Protein AF-E2N974-F1 (afdb_monomer)

Secondary structure (DSSP, 8-state):
--SSHHHHHHHHHHHTTSHHHHHHHHTTS-S------------------EEEEEEEEEETTS-B-TT-EEEETTSS-EEE--TTSEEEEEEETTPEEEEE-TTB--EEEEPPTT--EEEEEPB-TTTTS-----TT----TT---S-EEEEEHHHHTTS--SSHHHHHHHHSTTEEEE-----TTS-PPEEEESS---SS--PPPPEETTEE---TTS-GGG-SEEEEE-SHHHH--

Organism: NCBI:txid537012

Foldseek 3Di:
DPPPPVVVVVVVVVVVVVVVVVVVVVVVVPDPCPDPPPPPPPPPPPPQVWAKAKAFEEEPVRQGDFQKWKDWVPDPFIDGAHPRRMDIGTGGQFTWIWIDDPQWDIDIGTDDHPDHDYHYTYGDPVVPPDDPPDVPDDPDPPPQPFDKDKDFLVQQVVDDDLWSQVSCCVPPPQKDWDQPDPDRVSRRTQIARNDAPDDPDRGDQDDDPNHGDDRRPPDSNVTGMDMDGRDPSSVVD

Sequence (237 aa):
MEKQENFCKRQAQKLCRLFPVAILLFLFLSVPLKGYSNEAFSSEGMQQNTVKVTGTVKDTNGEPIIGANVMVVGSATGVITDIDGNFTLNVPVGSKLQFSFIGYKEQVVPVKKGISLNIVLEEDAQMLGEVEVVAYGVQKKVSVTGAISSMRGDDLLKTPAGSISNILSGQVTGISSVQYSGEPGADAADIYVRGIATTNNATPLIQVDGVERDFSQIDPNEIESVTILKDASATAV

InterPro domains:
  IPR008969 Carboxypeptidase-like, regulatory domain superfamily [SSF49464] (51-131)
  IPR012910 TonB-dependent receptor, plug domain [PF07715] (141-235)
  IPR037066 TonB-dependent receptor, plug domain superfamily [G3DSA:2.170.130.10] (124-237)
  IPR039426 TonB-dependent receptor-like [PS52016] (140-237)

Solvent-accessible surface area (backbone atoms only — not comparable to full-atom values): 14892 Å² total; per-residue (Å²): 135,84,77,68,72,65,58,62,62,57,57,60,58,61,64,67,67,55,59,68,59,58,58,60,58,60,64,69,74,71,66,80,84,72,74,85,68,84,73,75,80,72,73,77,66,77,77,63,63,60,42,80,44,43,33,37,36,24,35,83,90,67,49,52,39,57,64,29,39,40,30,35,69,98,51,94,56,62,47,61,23,38,86,77,4,36,42,75,50,77,38,51,74,77,42,37,37,36,38,41,44,93,66,35,45,73,44,79,46,75,57,62,90,95,56,74,44,77,44,70,43,48,76,31,80,70,79,72,66,76,82,76,85,60,98,75,66,88,76,62,93,79,75,63,96,34,58,67,51,72,48,50,23,77,64,53,72,73,52,96,59,97,18,56,46,56,47,47,39,76,73,39,86,61,41,43,60,53,67,91,46,88,48,91,93,55,46,58,27,52,55,17,67,75,43,78,89,49,96,82,76,46,69,67,91,50,65,56,98,85,40,81,49,89,61,58,86,56,60,62,88,79,37,69,65,50,79,46,66,74,32,72,76,51,66,74,116

Nearest PDB structures (foldseek):
  4u3s-assembly1_B  TM=7.536E-01  e=2.728E-04  Acetivibrio cellulolyticus
  7bam-assembly1_B  TM=6.137E-01  e=1.906E-04  Homo sapiens
  3rfz-assembly3_B  TM=6.256E-01  e=1.638E-03  Escherichia coli
  3rfz-assembly3_E-2  TM=6.419E-01  e=3.161E-03  Escherichia coli
  4iyk-assembly1_A  TM=6.310E-01  e=2.410E-02  Bacteroides uniformis ATCC 8492

pLDDT: mean 74.53, std 16.51, range [38.44, 94.06]

Structure (mmCIF, N/CA/C/O backbone):
data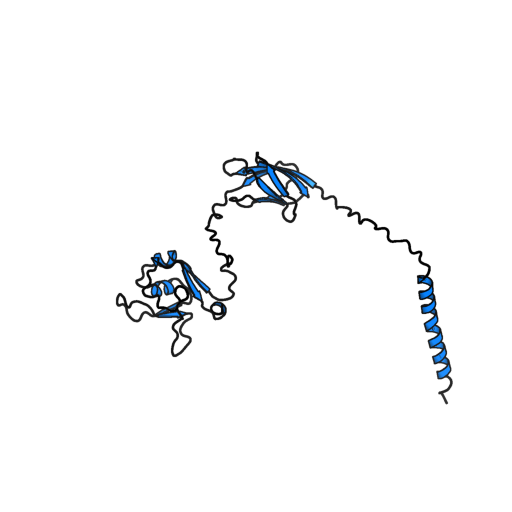_AF-E2N974-F1
#
_entry.id   AF-E2N974-F1
#
loop_
_atom_site.group_PDB
_atom_site.id
_atom_site.type_symbol
_atom_site.label_atom_id
_atom_site.label_alt_id
_atom_site.label_comp_id
_atom_site.label_asym_id
_atom_site.label_entity_id
_atom_site.label_seq_id
_atom_site.pdbx_PDB_ins_code
_atom_site.Cartn_x
_atom_site.Cartn_y
_atom_site.Cartn_z
_atom_site.occupancy
_atom_site.B_iso_or_equiv
_atom_site.auth_seq_id
_atom_site.auth_comp_id
_atom_site.auth_asym_id
_atom_site.auth_atom_id
_atom_site.pdbx_PDB_model_num
ATOM 1 N N . MET A 1 1 ? 34.202 -5.949 89.257 1.00 48.53 1 MET A N 1
ATOM 2 C CA . MET A 1 1 ? 34.009 -7.304 88.687 1.00 48.53 1 MET A CA 1
ATOM 3 C C . MET A 1 1 ? 32.586 -7.389 88.159 1.00 48.53 1 MET A C 1
ATOM 5 O O . MET A 1 1 ? 31.674 -7.863 88.812 1.00 48.53 1 MET A O 1
ATOM 9 N N . GLU A 1 2 ? 32.425 -6.824 86.971 1.00 56.09 2 GLU A N 1
ATOM 10 C CA . GLU A 1 2 ? 31.191 -6.337 86.332 1.00 56.09 2 GLU A CA 1
ATOM 11 C C . GLU A 1 2 ? 30.499 -7.390 85.451 1.00 56.09 2 GLU A C 1
ATOM 13 O O . GLU A 1 2 ? 29.690 -7.083 84.578 1.00 56.09 2 GLU A O 1
ATOM 18 N N . LYS A 1 3 ? 30.892 -8.659 85.607 1.00 54.34 3 LYS A N 1
ATOM 19 C CA . LYS A 1 3 ? 30.626 -9.712 84.617 1.00 54.34 3 LYS A CA 1
ATOM 20 C C . 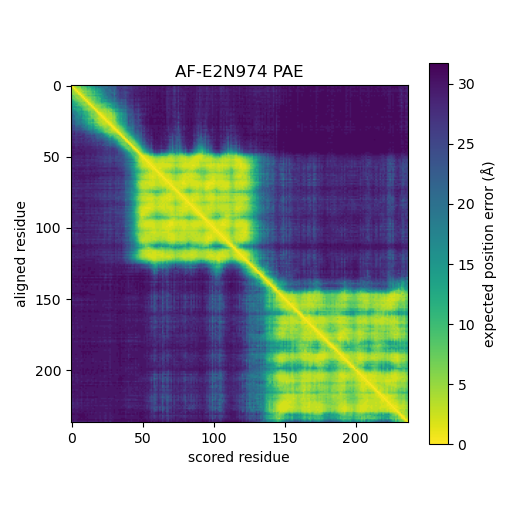LYS A 1 3 ? 29.485 -10.664 84.999 1.00 54.34 3 LYS A C 1
ATOM 22 O O . LYS A 1 3 ? 29.161 -11.538 84.203 1.00 54.34 3 LYS A O 1
ATOM 27 N N . GLN A 1 4 ? 28.865 -10.496 86.171 1.00 54.62 4 GLN A N 1
ATOM 28 C CA . GLN A 1 4 ? 27.799 -11.388 86.665 1.00 54.62 4 GLN A CA 1
ATOM 29 C C . GLN A 1 4 ? 26.377 -10.784 86.589 1.00 54.62 4 GLN A C 1
ATOM 31 O O . GLN A 1 4 ? 25.423 -11.537 86.424 1.00 54.62 4 GLN A O 1
ATOM 36 N N . GLU A 1 5 ? 26.195 -9.456 86.566 1.00 55.75 5 GLU A N 1
ATOM 37 C CA . GLU A 1 5 ? 24.849 -8.849 86.423 1.00 55.75 5 GLU A CA 1
ATOM 38 C C . GLU A 1 5 ? 24.280 -8.907 84.992 1.00 55.75 5 GLU A C 1
ATOM 40 O O . GLU A 1 5 ? 23.064 -8.940 84.787 1.00 55.75 5 GLU A O 1
ATOM 45 N N . ASN A 1 6 ? 25.142 -8.980 83.974 1.00 55.56 6 ASN A N 1
ATOM 46 C CA . ASN A 1 6 ? 24.721 -8.929 82.569 1.00 55.56 6 ASN A CA 1
A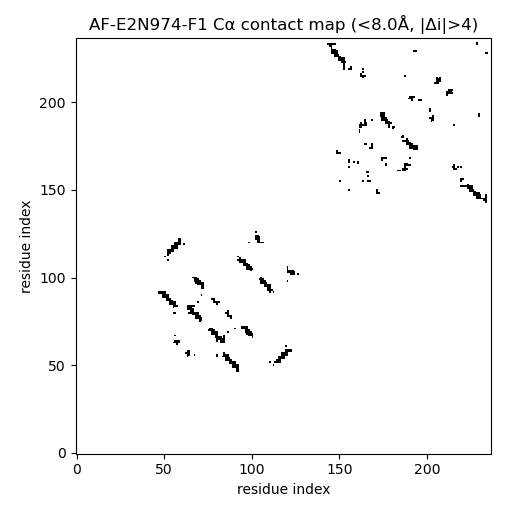TOM 47 C C . ASN A 1 6 ? 24.202 -10.266 82.007 1.00 55.56 6 ASN A C 1
ATOM 49 O O . ASN A 1 6 ? 23.638 -10.290 80.910 1.00 55.56 6 ASN A O 1
ATOM 53 N N . PHE A 1 7 ? 24.351 -11.377 82.739 1.00 54.31 7 PHE A N 1
ATOM 54 C CA . PHE A 1 7 ? 23.848 -12.682 82.292 1.00 54.31 7 PHE A CA 1
ATOM 55 C C . PHE A 1 7 ? 22.351 -12.865 82.602 1.00 54.31 7 PHE A C 1
ATOM 57 O O . PHE A 1 7 ? 21.616 -13.417 81.782 1.00 54.31 7 PHE A O 1
ATOM 64 N N . CYS A 1 8 ? 21.868 -12.303 83.718 1.00 51.41 8 CYS A N 1
ATOM 65 C CA . CYS A 1 8 ? 20.463 -12.403 84.131 1.00 51.41 8 CYS A CA 1
ATOM 66 C C . CYS A 1 8 ? 19.520 -11.572 83.230 1.00 51.41 8 CYS A C 1
ATOM 68 O O . CYS A 1 8 ? 18.437 -12.026 82.858 1.00 51.41 8 CYS A O 1
ATOM 70 N N . LYS A 1 9 ? 19.967 -10.401 82.743 1.00 54.72 9 LYS A N 1
ATOM 71 C CA . LYS A 1 9 ? 19.170 -9.552 81.830 1.00 54.72 9 LYS A CA 1
ATOM 72 C C . LYS A 1 9 ? 18.991 -10.134 80.419 1.00 54.72 9 LYS A C 1
ATOM 74 O O . LYS A 1 9 ? 17.995 -9.832 79.765 1.00 54.72 9 LYS A O 1
ATOM 79 N N . ARG A 1 10 ? 19.903 -10.994 79.942 1.00 55.84 10 ARG A N 1
ATOM 80 C CA . ARG A 1 10 ? 19.814 -11.585 78.589 1.00 55.84 10 ARG A CA 1
ATOM 81 C C . ARG A 1 10 ? 18.870 -12.787 78.492 1.00 55.84 10 ARG A C 1
ATOM 83 O O . ARG A 1 10 ? 18.313 -13.005 77.417 1.00 55.84 10 ARG A O 1
ATOM 90 N N . GLN A 1 11 ? 18.653 -13.542 79.573 1.00 54.81 11 GLN A N 1
ATOM 91 C CA . GLN A 1 11 ? 17.688 -14.653 79.555 1.00 54.81 11 GLN A CA 1
ATOM 92 C C . GLN A 1 11 ? 16.231 -14.183 79.690 1.00 54.81 11 GLN A C 1
ATOM 94 O O . GLN A 1 11 ? 15.359 -14.735 79.020 1.00 54.81 11 GLN A O 1
ATOM 99 N N . ALA A 1 12 ? 15.967 -13.102 80.433 1.00 53.84 12 ALA A N 1
ATOM 100 C CA . ALA A 1 12 ? 14.618 -12.542 80.571 1.00 53.84 12 ALA A CA 1
ATOM 101 C C . ALA A 1 12 ? 14.058 -11.944 79.259 1.00 53.84 12 ALA A C 1
ATOM 103 O O . ALA A 1 12 ? 12.854 -11.983 79.011 1.00 53.84 12 ALA A O 1
ATOM 104 N N . GLN A 1 13 ? 14.920 -11.443 78.365 1.00 55.69 13 GLN A N 1
ATOM 105 C CA . GLN A 1 13 ? 14.491 -10.834 77.097 1.00 55.69 13 GLN A CA 1
ATOM 106 C C . GLN A 1 13 ? 14.084 -11.843 76.011 1.00 55.69 13 GLN A C 1
ATOM 108 O O . GLN A 1 13 ? 13.276 -11.505 75.145 1.00 55.69 13 GLN A O 1
ATOM 113 N N . LYS A 1 14 ? 14.613 -13.076 76.037 1.00 54.28 14 LYS A N 1
ATOM 114 C CA . LYS A 1 14 ? 14.260 -14.111 75.046 1.00 54.28 14 LYS A CA 1
ATOM 115 C C . LYS A 1 14 ? 12.947 -14.823 75.377 1.00 54.28 14 LYS A C 1
ATOM 117 O O . LYS A 1 14 ? 12.223 -15.183 74.454 1.00 54.28 14 LYS A O 1
ATOM 122 N N . LEU A 1 15 ? 12.600 -14.948 76.661 1.00 51.38 15 LEU A N 1
ATOM 123 C CA . LEU A 1 15 ? 11.337 -15.558 77.097 1.00 51.38 15 LEU A CA 1
ATOM 124 C C . LEU A 1 15 ? 10.111 -14.664 76.806 1.00 51.38 15 LEU A C 1
ATOM 126 O O . LEU A 1 15 ? 9.037 -15.174 76.507 1.00 51.38 15 LEU A O 1
ATOM 130 N N . CYS A 1 16 ? 10.280 -13.335 76.797 1.00 49.94 16 CYS A N 1
ATOM 131 C CA . CYS A 1 16 ? 9.188 -12.379 76.550 1.00 49.94 16 CYS A CA 1
ATOM 132 C C . CYS A 1 16 ? 8.814 -12.180 75.067 1.00 49.94 16 CYS A C 1
ATOM 134 O O . CYS A 1 16 ? 7.747 -11.647 74.777 1.00 49.94 16 CYS A O 1
ATOM 136 N N . ARG A 1 17 ? 9.655 -12.595 74.105 1.00 53.59 17 ARG A N 1
ATOM 137 C CA . ARG A 1 17 ? 9.369 -12.432 72.661 1.00 53.59 17 ARG A CA 1
ATOM 138 C C . ARG A 1 17 ? 8.689 -13.634 72.000 1.00 53.59 17 ARG A C 1
ATOM 140 O O . ARG A 1 17 ? 8.257 -13.509 70.859 1.00 53.59 17 ARG A O 1
ATOM 147 N N . LEU A 1 18 ? 8.558 -14.764 72.698 1.00 51.12 18 LEU A N 1
ATOM 148 C CA . LEU A 1 18 ? 7.897 -15.968 72.171 1.00 51.12 18 LEU A CA 1
ATOM 149 C C . LEU A 1 18 ? 6.410 -16.085 72.543 1.00 51.12 18 LEU A C 1
ATOM 151 O O . LEU A 1 18 ? 5.681 -16.837 71.903 1.00 51.12 18 LEU A O 1
ATOM 155 N N . PHE A 1 19 ? 5.935 -15.310 73.519 1.00 52.62 19 PHE A N 1
ATOM 156 C CA . PHE A 1 19 ? 4.541 -15.354 73.967 1.00 52.62 19 PHE A CA 1
ATOM 157 C C . PHE A 1 19 ? 3.491 -14.760 72.995 1.00 52.62 19 PHE A C 1
ATOM 159 O O . PHE A 1 19 ? 2.395 -15.316 72.933 1.00 52.62 19 PHE A O 1
ATOM 166 N N . PRO A 1 20 ? 3.762 -13.712 72.179 1.00 53.50 20 PRO A N 1
ATOM 167 C CA . PRO A 1 20 ? 2.739 -13.180 71.273 1.00 53.50 20 PRO A CA 1
ATOM 168 C C . PRO A 1 20 ? 2.574 -14.013 69.990 1.00 53.50 20 PRO A C 1
ATOM 170 O O . PRO A 1 20 ? 1.548 -13.909 69.326 1.00 53.50 20 PRO A O 1
ATOM 173 N N . VAL A 1 21 ? 3.546 -14.871 69.647 1.00 57.19 21 VAL A N 1
ATOM 174 C CA . VAL A 1 21 ? 3.502 -15.708 68.431 1.00 57.19 21 VAL A CA 1
ATOM 175 C C . VAL A 1 21 ? 2.613 -16.943 68.630 1.00 57.19 21 VAL A C 1
ATOM 177 O O . VAL A 1 21 ? 1.914 -17.354 67.709 1.00 57.19 21 VAL A O 1
ATOM 180 N N . ALA A 1 22 ? 2.559 -17.492 69.848 1.00 55.78 22 ALA A N 1
ATOM 181 C CA . ALA A 1 22 ? 1.698 -18.632 70.173 1.00 55.78 22 ALA A CA 1
ATOM 182 C C . ALA A 1 22 ? 0.205 -18.253 70.264 1.00 55.78 22 ALA A C 1
ATOM 184 O O . ALA A 1 22 ? -0.656 -19.053 69.906 1.00 55.78 22 ALA A O 1
ATOM 185 N N . ILE A 1 23 ? -0.111 -17.017 70.670 1.00 55.41 23 ILE A N 1
ATOM 186 C CA . ILE A 1 23 ? -1.493 -16.507 70.728 1.00 55.41 23 ILE A CA 1
ATOM 187 C C . ILE A 1 23 ? -2.025 -16.159 69.326 1.00 55.41 23 ILE A C 1
ATOM 189 O O . ILE A 1 23 ? -3.214 -16.331 69.066 1.00 55.41 23 ILE A O 1
ATOM 193 N N . LEU A 1 24 ? -1.154 -15.763 68.387 1.00 53.69 24 LEU A N 1
ATOM 194 C CA . LEU A 1 24 ? -1.549 -15.498 66.998 1.00 53.69 24 LEU A CA 1
ATOM 195 C C . LEU A 1 24 ? -1.815 -16.783 66.187 1.00 53.69 24 LEU A C 1
ATOM 197 O O . LEU A 1 24 ? -2.608 -16.761 65.250 1.00 53.69 24 LEU A O 1
ATOM 201 N N . LEU A 1 25 ? -1.193 -17.908 66.564 1.00 50.12 25 LEU A N 1
ATOM 202 C CA . LEU A 1 25 ? -1.392 -19.207 65.907 1.00 50.12 25 LEU A CA 1
ATOM 203 C C . LEU A 1 25 ? -2.675 -19.917 66.381 1.00 50.12 25 LEU A C 1
ATOM 205 O O . LEU A 1 25 ? -3.297 -20.650 65.616 1.00 50.12 25 LEU A O 1
ATOM 209 N N . PHE A 1 26 ? -3.103 -19.677 67.626 1.00 49.09 26 PHE A N 1
ATOM 210 C CA . PHE A 1 26 ? -4.309 -20.298 68.190 1.00 49.09 26 PHE A CA 1
ATOM 211 C C . PHE A 1 26 ? -5.610 -19.608 67.742 1.00 49.09 26 PHE A C 1
ATOM 213 O O . PHE A 1 26 ? -6.665 -20.234 67.720 1.00 49.09 26 PHE A O 1
ATOM 220 N N . LEU A 1 27 ? -5.537 -18.343 67.314 1.00 46.62 27 LEU A N 1
ATOM 221 C CA . LEU A 1 27 ? -6.686 -17.583 66.799 1.00 46.62 27 LEU A CA 1
ATOM 222 C C . LEU A 1 27 ? -7.019 -17.911 65.329 1.00 46.62 27 LEU A C 1
ATOM 224 O O . LEU A 1 27 ? -8.119 -17.622 64.865 1.00 46.62 27 LEU A O 1
ATOM 228 N N . PHE A 1 28 ? -6.104 -18.574 64.613 1.00 51.03 28 PHE A N 1
ATOM 229 C CA . PHE A 1 28 ? -6.318 -19.046 63.239 1.00 51.03 28 PHE A CA 1
ATOM 230 C C . PHE A 1 28 ? -7.032 -20.406 63.151 1.00 51.03 28 PHE A C 1
ATOM 232 O O . PHE A 1 28 ? -7.482 -20.776 62.070 1.00 51.03 28 PHE A O 1
ATOM 239 N N . LEU A 1 29 ? -7.174 -21.146 64.260 1.00 44.91 29 LEU A N 1
ATOM 240 C CA . LEU A 1 29 ? -7.781 -22.487 64.256 1.00 44.91 29 LEU A CA 1
ATOM 241 C C . LEU A 1 29 ? -9.301 -22.503 64.495 1.00 44.91 29 LEU A C 1
ATOM 243 O O . LEU A 1 29 ? -9.923 -23.557 64.394 1.00 44.91 29 LEU A O 1
ATOM 247 N N . SER A 1 30 ? -9.906 -21.357 64.814 1.00 44.72 30 SER A N 1
ATOM 248 C CA . SER A 1 30 ? -11.329 -21.250 65.178 1.00 44.72 30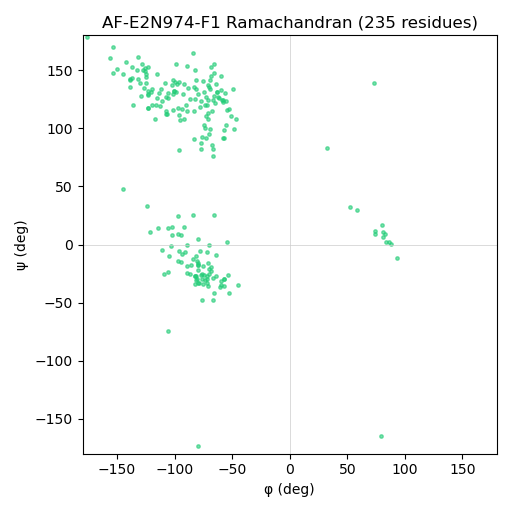 SER A CA 1
ATOM 249 C C . SER A 1 30 ? -12.178 -20.448 64.187 1.00 44.72 30 SER A C 1
ATOM 251 O O . SER A 1 30 ? -13.316 -20.102 64.500 1.00 44.72 30 SER A O 1
ATOM 253 N N . VAL A 1 31 ? -11.675 -20.163 62.981 1.00 63.09 31 VAL A N 1
ATOM 254 C CA . VAL A 1 31 ? -12.518 -19.607 61.912 1.00 63.09 31 VAL A CA 1
ATOM 255 C C . VAL A 1 31 ? -13.336 -20.754 61.302 1.00 63.09 31 VAL A C 1
ATOM 257 O O . VAL A 1 31 ? -12.743 -21.695 60.773 1.00 63.09 31 VAL A O 1
ATOM 260 N N . PRO A 1 32 ? -14.682 -20.730 61.365 1.00 49.84 32 PRO A N 1
ATOM 261 C CA . PRO A 1 32 ? -15.491 -21.736 60.692 1.00 49.84 32 PRO A CA 1
ATOM 262 C C . PRO A 1 32 ? -15.244 -21.665 59.183 1.00 49.84 32 PRO A C 1
ATOM 264 O O . PRO A 1 32 ? -15.411 -20.612 58.566 1.00 49.84 32 PRO A O 1
ATOM 267 N N . LEU A 1 33 ? -14.876 -22.806 58.598 1.00 58.69 33 LEU A N 1
ATOM 268 C CA . LEU A 1 33 ? -14.750 -23.021 57.160 1.00 58.69 33 LEU A CA 1
ATOM 269 C C . LEU A 1 33 ? -16.148 -22.936 56.518 1.00 58.69 33 LEU A C 1
ATOM 271 O O . LEU A 1 33 ? -16.787 -23.944 56.221 1.00 58.69 33 LEU A O 1
ATOM 275 N N . LYS A 1 34 ? -16.681 -21.722 56.363 1.00 47.03 34 LYS A N 1
ATOM 276 C CA . LYS A 1 34 ? -17.834 -21.482 55.497 1.00 47.03 34 LYS A CA 1
ATOM 277 C C . LYS A 1 34 ? -17.335 -21.639 54.072 1.00 47.03 34 LYS A C 1
ATOM 279 O O . LYS A 1 34 ? -16.523 -20.848 53.604 1.00 47.03 34 LYS A O 1
ATOM 284 N N . GLY A 1 35 ? -17.752 -22.740 53.452 1.00 43.88 35 GLY A N 1
ATOM 285 C CA . GLY A 1 35 ? -17.413 -23.072 52.080 1.00 43.88 35 GLY A CA 1
ATOM 286 C C . GLY A 1 35 ? -17.672 -21.882 51.165 1.00 43.88 35 GLY A C 1
ATOM 287 O O . GLY A 1 35 ? -18.719 -21.244 51.250 1.00 43.88 35 GLY A O 1
ATOM 288 N N . TYR A 1 36 ? -16.702 -21.606 50.298 1.00 44.72 36 TYR A N 1
ATOM 289 C CA . TYR A 1 36 ? -16.864 -20.721 49.157 1.00 44.72 36 TYR A CA 1
ATOM 290 C C . TYR A 1 36 ? -17.844 -21.389 48.187 1.00 44.72 36 TYR A C 1
ATOM 292 O O . TYR A 1 36 ? -17.457 -22.081 47.249 1.00 44.72 36 TYR A O 1
ATOM 300 N N . SER A 1 37 ? -19.142 -21.247 48.450 1.00 45.53 37 SER A N 1
ATOM 301 C CA . SER A 1 37 ? -20.135 -21.311 47.388 1.00 45.53 37 SER A CA 1
ATOM 302 C C . SER A 1 37 ? -19.783 -20.208 46.401 1.00 45.53 37 SER A C 1
ATOM 304 O O . SER A 1 37 ? -19.644 -19.061 46.816 1.00 45.53 37 SER A O 1
ATOM 306 N N . ASN A 1 38 ? -19.603 -20.578 45.132 1.00 55.66 38 ASN A N 1
ATOM 307 C CA . ASN A 1 38 ? -19.377 -19.663 44.020 1.00 55.66 38 ASN A CA 1
ATOM 308 C C . ASN A 1 38 ? -20.413 -18.538 44.057 1.00 55.66 38 ASN A C 1
ATOM 310 O O . ASN A 1 38 ? -21.552 -18.704 43.619 1.00 55.66 38 ASN A O 1
ATOM 314 N N . GLU A 1 39 ? -20.007 -17.395 44.593 1.00 49.47 39 GLU A N 1
ATOM 315 C CA . GLU A 1 39 ? -20.706 -16.142 44.416 1.00 49.47 39 GLU A CA 1
ATOM 316 C C . GLU A 1 39 ? -20.481 -15.795 42.952 1.00 49.47 39 GLU A C 1
ATOM 318 O O . GLU A 1 39 ? -19.389 -15.397 42.542 1.00 49.47 39 GLU A O 1
ATOM 323 N N . ALA A 1 40 ? -21.492 -16.084 42.133 1.00 48.03 40 ALA A N 1
ATOM 324 C CA . ALA A 1 40 ? -21.545 -15.615 40.769 1.00 48.03 40 ALA A CA 1
ATOM 325 C C . ALA A 1 40 ? -21.295 -14.109 40.818 1.00 48.03 40 ALA A C 1
ATOM 327 O O . ALA A 1 40 ? -22.114 -13.352 41.347 1.00 48.03 40 ALA A O 1
ATOM 328 N N . PHE A 1 41 ? -20.127 -13.708 40.313 1.00 42.31 41 PHE A N 1
ATOM 329 C CA . PHE A 1 41 ? -19.778 -12.329 40.043 1.00 42.31 41 PHE A CA 1
ATOM 330 C C . PHE A 1 41 ? -20.841 -11.807 39.084 1.00 42.31 41 PHE A C 1
ATOM 332 O O . PHE A 1 41 ? -20.784 -11.996 37.869 1.00 42.31 41 PHE A O 1
ATOM 339 N N . SER A 1 42 ? -21.880 -11.235 39.677 1.00 42.34 42 SER A N 1
ATOM 340 C CA . SER A 1 42 ? -22.901 -10.494 38.981 1.00 42.34 42 SER A CA 1
ATOM 341 C C . SER A 1 42 ? -22.173 -9.241 38.553 1.00 42.34 42 SER A C 1
ATOM 343 O O . SER A 1 42 ? -21.977 -8.331 39.355 1.00 42.34 42 SER A O 1
ATOM 345 N N . SER A 1 43 ? -21.668 -9.235 37.320 1.00 43.66 43 SER A N 1
ATOM 346 C CA . SER A 1 43 ? -21.302 -7.988 36.683 1.00 43.66 43 SER A CA 1
ATOM 347 C C . SER A 1 43 ? -22.563 -7.137 36.730 1.00 43.66 43 SER A C 1
ATOM 349 O O . SER A 1 43 ? -23.507 -7.386 35.975 1.00 43.66 43 SER A O 1
ATOM 351 N N . GLU A 1 44 ? -22.610 -6.173 37.643 1.00 38.44 44 GLU A N 1
ATOM 352 C CA . GLU A 1 44 ? -23.432 -4.997 37.446 1.00 38.44 44 GLU A CA 1
ATOM 353 C C . GLU A 1 44 ? -22.920 -4.398 36.143 1.00 38.44 44 GLU A C 1
ATOM 355 O O . GLU A 1 44 ? -21.908 -3.698 36.088 1.00 38.44 44 GLU A O 1
ATOM 360 N N . GLY A 1 45 ? -23.551 -4.814 35.044 1.00 43.88 45 GLY A N 1
ATOM 361 C CA . GLY A 1 45 ? -23.359 -4.188 33.764 1.00 43.88 45 GLY A CA 1
ATOM 362 C C . GLY A 1 45 ? -23.660 -2.730 34.017 1.00 43.88 45 GLY A C 1
ATOM 363 O O . GLY A 1 45 ? -24.785 -2.390 34.382 1.00 43.88 45 GLY A O 1
ATOM 364 N N . MET A 1 46 ? -22.652 -1.871 33.859 1.00 44.94 46 MET A N 1
ATOM 365 C CA . MET A 1 46 ? -22.918 -0.473 33.583 1.00 44.94 46 MET A CA 1
ATOM 366 C C . MET A 1 46 ? -23.962 -0.498 32.481 1.00 44.94 46 MET A C 1
ATOM 368 O O . MET A 1 46 ? -23.662 -0.929 31.365 1.00 44.94 46 MET A O 1
ATOM 372 N N . GLN A 1 47 ? -25.200 -0.144 32.819 1.00 46.94 47 GLN A N 1
ATOM 373 C CA . GLN A 1 47 ? -26.268 -0.055 31.851 1.00 46.94 47 GLN A CA 1
ATOM 374 C C . GLN A 1 47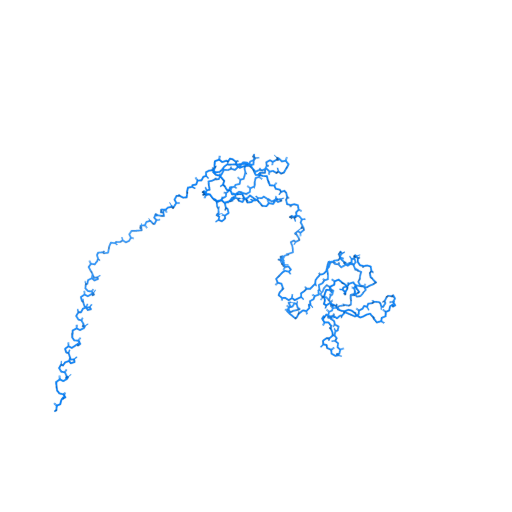 ? -25.889 1.124 30.970 1.00 46.94 47 GLN A C 1
ATOM 376 O O . GLN A 1 47 ? -26.236 2.274 31.239 1.00 46.94 47 GLN A O 1
ATOM 381 N N . GLN A 1 48 ? -25.062 0.841 29.959 1.00 58.12 48 GLN A N 1
ATOM 382 C CA . GLN A 1 48 ? -24.782 1.755 28.881 1.00 58.12 48 GLN A CA 1
ATOM 383 C C . GLN A 1 48 ? -26.156 2.142 28.380 1.00 58.12 48 GLN A C 1
ATOM 385 O O . GLN A 1 48 ? -26.944 1.287 27.973 1.00 58.12 48 GLN A O 1
ATOM 390 N N . ASN A 1 49 ? -26.467 3.426 28.519 1.00 69.69 49 ASN A N 1
ATOM 391 C CA . ASN A 1 49 ? -27.667 3.996 27.954 1.00 69.69 49 ASN A CA 1
ATOM 392 C C . ASN A 1 49 ? -27.587 3.701 26.452 1.00 69.69 49 ASN A C 1
ATOM 394 O O . ASN A 1 49 ? -26.795 4.315 25.735 1.00 69.69 49 ASN A O 1
ATOM 398 N N . THR A 1 50 ? -28.279 2.650 26.025 1.00 76.44 50 THR A N 1
ATOM 399 C CA . THR A 1 50 ? -28.243 2.136 24.664 1.00 76.44 50 THR A CA 1
ATOM 400 C C . THR A 1 50 ? -29.380 2.800 23.923 1.00 76.44 50 THR A C 1
ATOM 402 O O . THR A 1 50 ? -30.514 2.866 24.393 1.00 76.44 50 THR A O 1
ATOM 405 N N . VAL A 1 51 ? -29.060 3.356 22.767 1.00 83.25 51 VAL A N 1
ATOM 406 C CA . VAL A 1 51 ? -30.031 3.970 21.877 1.00 83.25 51 VAL A CA 1
ATOM 407 C C . VAL A 1 51 ? -30.225 3.022 20.712 1.00 83.25 51 VAL A C 1
ATOM 409 O O . VAL A 1 51 ? -29.258 2.565 20.101 1.00 83.25 51 VAL A O 1
ATOM 412 N N . LYS A 1 52 ? -31.489 2.738 20.405 1.00 86.06 52 LYS A N 1
ATOM 413 C CA . LYS A 1 52 ? -31.861 2.050 19.176 1.00 86.06 52 LYS A CA 1
ATOM 414 C C . LYS A 1 52 ? -31.648 3.009 18.011 1.00 86.06 52 LYS A C 1
ATOM 416 O O . LYS A 1 52 ? -32.337 4.024 17.909 1.00 86.06 52 LYS A O 1
ATOM 421 N N . VAL A 1 53 ? -30.693 2.693 17.149 1.00 87.81 53 VAL A N 1
ATOM 422 C CA . VAL A 1 53 ? -30.433 3.425 15.912 1.00 87.81 53 VAL A CA 1
ATOM 423 C C . VAL A 1 53 ? -31.060 2.650 14.770 1.00 87.81 53 VAL A C 1
ATOM 425 O O . VAL A 1 53 ? -30.901 1.435 14.669 1.00 87.81 53 VAL A O 1
ATOM 428 N N . THR A 1 54 ? -31.795 3.370 13.932 1.00 90.00 54 THR A N 1
ATOM 429 C CA . THR A 1 54 ? -32.391 2.838 12.706 1.00 90.00 54 THR A CA 1
ATOM 430 C C . THR A 1 54 ? -31.960 3.714 11.548 1.00 90.00 54 THR A C 1
ATOM 432 O O . THR A 1 54 ? -31.715 4.912 11.731 1.00 90.00 54 THR A O 1
ATOM 435 N N . GLY A 1 55 ? -31.835 3.126 10.372 1.00 91.12 55 GLY A N 1
ATOM 436 C CA . GLY A 1 55 ? -31.412 3.859 9.197 1.00 91.12 55 GLY A CA 1
ATOM 437 C C . GLY A 1 55 ? -31.428 3.009 7.945 1.00 91.12 55 GLY A C 1
ATOM 438 O O . GLY A 1 55 ? -31.735 1.820 8.004 1.00 91.12 55 GLY A O 1
ATOM 439 N N . THR A 1 56 ? -31.069 3.645 6.839 1.00 92.44 56 THR A N 1
ATOM 440 C CA . THR A 1 56 ? -30.975 3.034 5.515 1.00 92.44 56 THR A CA 1
ATOM 441 C C . THR A 1 56 ? -29.625 3.394 4.905 1.00 92.44 56 THR A C 1
ATOM 443 O O . THR A 1 56 ? -29.160 4.529 5.043 1.00 92.44 56 THR A O 1
ATOM 446 N N . VAL A 1 57 ? -28.996 2.421 4.253 1.00 93.31 57 VAL A N 1
ATOM 447 C CA . VAL A 1 57 ? -27.739 2.574 3.518 1.00 93.31 57 VAL A CA 1
ATOM 448 C C . VAL A 1 57 ? -28.037 2.506 2.024 1.00 93.31 57 VAL A C 1
ATOM 450 O O . VAL A 1 57 ? -28.692 1.572 1.559 1.00 93.31 57 VAL A O 1
ATOM 453 N N . LYS A 1 58 ? -27.578 3.510 1.279 1.00 93.62 58 LYS A N 1
ATOM 454 C CA . LYS A 1 58 ? -27.786 3.645 -0.163 1.00 93.62 58 LYS A CA 1
ATOM 455 C C . LYS A 1 58 ? -26.482 3.958 -0.880 1.00 93.62 58 LYS A C 1
ATOM 457 O O . LYS A 1 58 ? -25.530 4.427 -0.263 1.00 93.62 58 LYS A O 1
ATOM 462 N N . ASP A 1 59 ? -26.470 3.735 -2.181 1.00 90.94 59 ASP A N 1
ATOM 463 C CA . ASP A 1 59 ? -25.419 4.189 -3.084 1.00 90.94 59 ASP A CA 1
ATOM 464 C C . ASP A 1 59 ? -25.669 5.644 -3.531 1.00 90.94 59 ASP A C 1
ATOM 466 O O . ASP A 1 59 ? -26.773 6.183 -3.403 1.00 90.94 59 ASP A O 1
ATOM 470 N N . THR A 1 60 ? -24.646 6.273 -4.100 1.00 88.44 60 THR A N 1
ATOM 471 C CA . THR A 1 60 ? -24.672 7.494 -4.912 1.00 88.44 60 THR A CA 1
ATOM 472 C C . THR A 1 60 ? -25.786 7.504 -5.966 1.00 88.44 60 THR A C 1
ATOM 474 O O . THR A 1 60 ? -26.400 8.548 -6.190 1.00 88.44 60 THR A O 1
ATOM 477 N N . ASN A 1 61 ? -26.117 6.344 -6.543 1.00 85.25 61 ASN A N 1
ATOM 478 C CA . ASN A 1 61 ? -27.214 6.167 -7.502 1.00 85.25 61 ASN A CA 1
ATOM 479 C C . ASN A 1 61 ? -28.611 6.102 -6.844 1.00 85.25 61 ASN A C 1
ATOM 481 O O . ASN A 1 61 ? -29.631 6.075 -7.531 1.00 85.25 61 ASN A O 1
ATOM 485 N N . GLY A 1 62 ? -28.684 6.098 -5.509 1.00 85.50 62 GLY A N 1
ATOM 486 C CA . GLY A 1 62 ? -29.926 6.030 -4.733 1.00 85.50 62 GLY A CA 1
ATOM 487 C C . GLY A 1 62 ? -30.476 4.617 -4.515 1.00 85.50 62 GLY A C 1
ATOM 488 O O . GLY A 1 62 ? -31.525 4.475 -3.875 1.00 85.50 62 GLY A O 1
ATOM 489 N N . GLU A 1 63 ? -29.777 3.591 -5.001 1.00 88.06 63 GLU A N 1
ATOM 490 C CA . GLU A 1 63 ? -30.117 2.180 -4.801 1.00 88.06 63 GLU A CA 1
ATOM 491 C C . GLU A 1 63 ? -29.769 1.721 -3.372 1.00 88.06 63 GLU A C 1
ATOM 493 O O . GLU A 1 63 ? -28.750 2.149 -2.824 1.00 88.06 63 GLU A O 1
ATOM 498 N N . PRO A 1 64 ? -30.609 0.893 -2.722 1.00 91.38 64 PRO A N 1
ATOM 499 C CA . PRO A 1 64 ? -30.310 0.355 -1.400 1.00 91.38 64 PRO A CA 1
ATOM 500 C C . PRO A 1 64 ? -29.158 -0.653 -1.462 1.00 91.38 64 PRO A C 1
ATOM 502 O O . PRO A 1 64 ? -29.152 -1.553 -2.300 1.00 91.38 64 PRO A O 1
ATOM 505 N N . ILE A 1 65 ? -28.203 -0.536 -0.536 1.00 89.12 65 ILE A N 1
ATOM 506 C CA . ILE A 1 65 ? -27.063 -1.458 -0.467 1.00 89.12 65 ILE A CA 1
ATOM 507 C C . ILE A 1 65 ? -27.407 -2.616 0.467 1.00 89.12 65 ILE A C 1
ATOM 509 O O . ILE A 1 65 ? -27.455 -2.473 1.696 1.00 89.12 65 ILE A O 1
ATOM 513 N N . ILE A 1 66 ? -27.617 -3.782 -0.134 1.00 92.12 66 ILE A N 1
ATOM 514 C CA . ILE A 1 66 ? -27.884 -5.037 0.566 1.00 92.12 66 ILE A CA 1
ATOM 515 C C . ILE A 1 66 ? -26.573 -5.660 1.056 1.00 92.12 66 ILE A C 1
ATOM 517 O O . ILE A 1 66 ? -25.601 -5.749 0.310 1.00 92.12 66 ILE A O 1
ATOM 521 N N . GLY A 1 67 ? -26.527 -6.116 2.308 1.00 91.38 67 GLY A N 1
ATOM 522 C CA . GLY A 1 67 ? -25.339 -6.796 2.833 1.00 91.38 67 GLY A CA 1
ATOM 523 C C . GLY A 1 67 ? -24.198 -5.882 3.303 1.00 91.38 67 GLY A C 1
ATOM 524 O O . GLY A 1 67 ? -23.110 -6.383 3.591 1.00 91.38 67 GLY A O 1
ATOM 525 N N . ALA A 1 68 ? -24.420 -4.571 3.421 1.00 92.19 68 ALA A N 1
ATOM 526 C CA . ALA A 1 68 ? -23.465 -3.654 4.039 1.00 92.19 68 ALA A CA 1
ATOM 527 C C . ALA A 1 68 ? -23.279 -3.981 5.527 1.00 92.19 68 ALA A C 1
ATOM 529 O O . ALA A 1 68 ? -24.240 -4.258 6.252 1.00 92.19 68 ALA A O 1
ATOM 530 N N . ASN A 1 69 ? -22.034 -3.929 5.993 1.00 93.06 69 ASN A N 1
ATOM 531 C CA . ASN A 1 69 ? -21.681 -4.137 7.388 1.00 93.06 69 ASN A CA 1
ATOM 532 C C . ASN A 1 69 ? -21.791 -2.813 8.153 1.00 93.06 69 ASN A C 1
ATOM 534 O O . ASN A 1 69 ? -21.187 -1.810 7.770 1.00 93.06 69 ASN A O 1
ATOM 538 N N . VAL A 1 70 ? -22.568 -2.816 9.235 1.00 93.19 70 VAL A N 1
ATOM 539 C CA . VAL A 1 70 ? -22.762 -1.674 10.130 1.00 93.19 70 VAL A CA 1
ATOM 540 C C . VAL A 1 70 ? -22.241 -2.041 11.511 1.00 93.19 70 VAL A C 1
ATOM 542 O O . VAL A 1 70 ? -22.876 -2.807 12.235 1.00 93.19 70 VAL A O 1
ATOM 545 N N . MET A 1 71 ? -21.109 -1.470 11.913 1.00 91.94 71 MET A N 1
ATOM 546 C CA . MET A 1 71 ? -20.427 -1.824 13.160 1.00 91.94 71 MET A CA 1
ATOM 547 C C . MET A 1 71 ? -20.185 -0.606 14.049 1.00 91.94 71 MET A C 1
ATOM 549 O O . MET A 1 71 ? -19.929 0.498 13.576 1.00 91.94 71 MET A O 1
ATOM 553 N N . VAL A 1 72 ? -20.230 -0.797 15.367 1.00 90.69 72 VAL A N 1
ATOM 554 C CA . VAL A 1 72 ? -19.776 0.223 16.318 1.00 90.69 72 VAL A CA 1
ATOM 555 C C . VAL A 1 72 ? -18.251 0.237 16.365 1.00 90.69 72 VAL A C 1
ATOM 557 O O . VAL A 1 72 ? -17.624 -0.763 16.708 1.00 90.69 72 VAL A O 1
ATOM 560 N N . VAL A 1 73 ? -17.643 1.392 16.097 1.00 87.94 73 VAL A N 1
ATOM 561 C CA . VAL A 1 73 ? -16.184 1.555 16.145 1.00 87.94 73 VAL A CA 1
ATOM 562 C C . VAL A 1 73 ? -15.655 1.184 17.535 1.00 87.94 73 VAL A C 1
ATOM 564 O O . VAL A 1 73 ? -16.059 1.776 18.538 1.00 87.94 73 VAL A O 1
ATOM 567 N N . GLY A 1 74 ? -14.734 0.217 17.588 1.00 83.75 74 GLY A N 1
ATOM 568 C CA . GLY A 1 74 ? -14.123 -0.269 18.831 1.00 83.75 74 GLY A CA 1
ATOM 569 C C . GLY A 1 74 ? -14.945 -1.314 19.597 1.00 83.75 74 GLY A C 1
ATOM 570 O O . GLY A 1 74 ? -14.583 -1.657 20.719 1.00 83.75 74 GLY A O 1
ATOM 571 N N . SER A 1 75 ? -16.033 -1.831 19.020 1.00 85.94 75 SER A N 1
ATOM 572 C CA . SER A 1 75 ? -16.822 -2.935 19.576 1.00 85.94 75 SER A CA 1
ATOM 573 C C . SER A 1 75 ? -17.016 -4.033 18.530 1.00 85.94 75 SER A C 1
ATOM 575 O O . SER A 1 75 ? -17.015 -3.765 17.337 1.00 85.94 75 SER A O 1
ATOM 577 N N . ALA A 1 76 ? -17.247 -5.268 18.979 1.00 83.88 76 ALA A N 1
ATOM 578 C CA . ALA A 1 76 ? -17.672 -6.374 18.114 1.00 83.88 76 ALA A CA 1
ATOM 579 C C . ALA A 1 76 ? -19.183 -6.337 17.791 1.00 83.88 76 ALA A C 1
ATOM 581 O O . ALA A 1 76 ? -19.721 -7.262 17.188 1.00 83.88 76 ALA A O 1
ATOM 582 N N . THR A 1 77 ? -19.888 -5.294 18.237 1.00 85.56 77 THR A N 1
ATOM 583 C CA . THR A 1 77 ? -21.328 -5.138 18.022 1.00 85.56 77 THR A CA 1
ATOM 584 C C . THR A 1 77 ? -21.580 -4.541 16.642 1.00 85.56 77 THR A C 1
ATOM 586 O O . THR A 1 77 ? -21.239 -3.382 16.394 1.00 85.56 77 THR A O 1
ATOM 589 N N . GLY A 1 78 ? -22.209 -5.316 15.762 1.00 90.19 78 GLY A N 1
ATOM 590 C CA . GLY A 1 78 ? -22.586 -4.887 14.420 1.00 90.19 78 GLY A CA 1
ATOM 591 C C . GLY A 1 78 ? -23.786 -5.655 13.872 1.00 90.19 78 GLY A C 1
ATOM 592 O O . GLY A 1 78 ? -24.242 -6.630 14.468 1.00 90.19 78 GLY A O 1
ATOM 593 N N . VAL A 1 79 ? -24.319 -5.180 12.752 1.00 93.88 79 VAL A N 1
ATOM 594 C CA . VAL A 1 79 ? -25.452 -5.762 12.027 1.00 93.88 79 VAL A CA 1
ATOM 595 C C . VAL A 1 79 ? -25.222 -5.622 10.525 1.00 93.88 79 VAL A C 1
ATOM 597 O O . VAL A 1 79 ? -24.465 -4.760 10.085 1.00 93.88 79 VAL A O 1
ATOM 600 N N . ILE A 1 80 ? -25.874 -6.473 9.744 1.00 93.31 80 ILE A N 1
ATOM 601 C CA . ILE A 1 80 ? -25.852 -6.425 8.282 1.00 93.31 80 ILE A CA 1
ATOM 602 C C . ILE A 1 80 ? -27.159 -5.787 7.790 1.00 93.31 80 ILE A C 1
ATOM 604 O O . ILE A 1 80 ? -28.212 -6.037 8.383 1.00 93.31 80 ILE A O 1
ATOM 608 N N . THR A 1 81 ? -27.101 -4.957 6.745 1.00 94.06 81 THR A N 1
ATOM 609 C CA . THR A 1 81 ? -28.304 -4.361 6.134 1.00 94.06 81 THR A CA 1
ATOM 610 C C . THR A 1 81 ? -29.203 -5.405 5.463 1.00 94.06 81 THR A C 1
ATOM 612 O O . THR A 1 81 ? -28.724 -6.412 4.938 1.00 94.06 81 THR A O 1
ATOM 615 N N . ASP A 1 82 ? -30.518 -5.168 5.489 1.00 92.19 82 ASP A N 1
ATOM 616 C CA . ASP A 1 82 ? -31.521 -6.018 4.836 1.00 92.19 82 ASP A CA 1
ATOM 617 C C . ASP A 1 82 ? -31.629 -5.768 3.313 1.00 92.19 82 ASP A C 1
ATOM 619 O O . ASP A 1 82 ? -30.831 -5.036 2.728 1.00 92.19 82 ASP A O 1
ATOM 623 N N . ILE A 1 83 ? -32.614 -6.404 2.662 1.00 91.06 83 ILE A N 1
ATOM 624 C CA . ILE A 1 83 ? -32.862 -6.309 1.207 1.00 91.06 83 ILE A CA 1
ATOM 625 C C . ILE A 1 83 ? -33.242 -4.880 0.779 1.00 91.06 83 ILE A C 1
ATOM 627 O O . ILE A 1 83 ? -32.972 -4.478 -0.348 1.00 91.06 83 ILE A O 1
ATOM 631 N N . ASP A 1 84 ? -33.824 -4.100 1.685 1.00 88.38 84 ASP A N 1
ATOM 632 C CA . ASP A 1 84 ? -34.200 -2.708 1.446 1.00 88.38 84 ASP A CA 1
ATOM 633 C C . ASP A 1 84 ? -33.098 -1.731 1.918 1.00 88.38 84 ASP A C 1
ATOM 635 O O . ASP A 1 84 ? -33.298 -0.514 1.938 1.00 88.38 84 ASP A O 1
ATOM 639 N N . GLY A 1 85 ? -31.921 -2.248 2.305 1.00 90.31 85 GLY A N 1
ATOM 640 C CA . GLY A 1 85 ? -30.780 -1.477 2.803 1.00 90.31 85 GLY A CA 1
ATOM 641 C C . GLY A 1 85 ? -30.959 -0.945 4.228 1.00 90.31 85 GLY A C 1
ATOM 642 O O . GLY A 1 85 ? -30.162 -0.123 4.686 1.00 90.31 85 GLY A O 1
ATOM 643 N N . ASN A 1 86 ? -31.998 -1.365 4.950 1.00 93.56 86 ASN A N 1
ATOM 644 C CA . ASN A 1 86 ? -32.275 -0.911 6.304 1.00 93.56 86 ASN A CA 1
ATOM 645 C C . ASN A 1 86 ? -31.441 -1.668 7.337 1.00 93.56 86 ASN A C 1
ATOM 647 O O . ASN A 1 86 ? -31.112 -2.844 7.190 1.00 93.56 86 ASN A O 1
ATOM 651 N N . PHE A 1 87 ? -31.138 -0.989 8.440 1.00 92.25 87 PHE A N 1
ATOM 652 C CA . PHE A 1 87 ? -30.480 -1.586 9.593 1.00 92.25 87 PHE A CA 1
ATOM 653 C C . PHE A 1 87 ? -31.112 -1.115 10.898 1.00 92.25 87 PHE A C 1
ATOM 655 O O . PHE A 1 87 ? -31.657 -0.014 11.015 1.00 92.25 87 PHE A O 1
ATOM 662 N N . THR A 1 88 ? -31.013 -1.966 11.914 1.00 90.19 88 THR A N 1
ATOM 663 C CA . THR A 1 88 ? -31.393 -1.644 13.288 1.00 90.19 88 THR A CA 1
ATOM 664 C C . THR A 1 88 ? -30.316 -2.158 14.227 1.00 90.19 88 THR A C 1
ATOM 666 O O . THR A 1 88 ? -30.062 -3.358 14.273 1.00 90.19 88 THR A O 1
ATOM 669 N N . LEU A 1 89 ? -29.700 -1.260 14.997 1.00 89.62 89 LEU A N 1
ATOM 670 C CA . LEU A 1 89 ? -28.637 -1.608 15.937 1.00 89.62 89 LEU A CA 1
ATOM 671 C C . LEU A 1 89 ? -28.809 -0.849 17.253 1.00 89.62 89 LEU A C 1
ATOM 673 O O . LEU A 1 89 ? -29.067 0.354 17.262 1.00 89.62 89 LEU A O 1
ATOM 677 N N . ASN A 1 90 ? -28.650 -1.550 18.373 1.00 87.19 90 ASN A N 1
ATOM 678 C CA . ASN A 1 90 ? -28.615 -0.924 19.691 1.00 87.19 90 ASN A CA 1
ATOM 679 C C . ASN A 1 90 ? -27.170 -0.563 20.022 1.00 87.19 90 ASN A C 1
ATOM 681 O O . ASN A 1 90 ? -26.314 -1.443 20.077 1.00 87.19 90 ASN A O 1
ATOM 685 N N . VAL A 1 91 ? -26.902 0.723 20.237 1.00 87.25 91 VAL A N 1
ATOM 686 C CA . VAL A 1 91 ? -25.538 1.228 20.441 1.00 87.25 91 VAL A CA 1
ATOM 687 C C . VAL A 1 91 ? -25.462 2.160 21.643 1.00 87.25 91 VAL A C 1
ATOM 689 O O . VAL A 1 91 ? -26.440 2.849 21.941 1.00 87.25 91 VAL A O 1
ATOM 692 N N . PRO A 1 92 ? -24.321 2.230 22.343 1.00 84.25 92 PRO A N 1
ATOM 693 C CA . PRO A 1 92 ? -24.131 3.209 23.406 1.00 84.25 92 PRO A CA 1
ATOM 694 C C . PRO A 1 92 ? -24.263 4.649 22.884 1.00 84.25 92 PRO A C 1
ATOM 696 O O . PRO A 1 92 ? -23.860 4.972 21.763 1.00 84.25 92 PRO A O 1
ATOM 699 N N . VAL A 1 93 ? -24.822 5.549 23.700 1.00 80.94 93 VAL A N 1
ATOM 700 C CA . VAL A 1 93 ? -24.866 6.985 23.368 1.00 80.94 93 VAL A CA 1
ATOM 701 C C . VAL A 1 93 ? -23.449 7.508 23.103 1.00 80.94 93 VAL A C 1
ATOM 703 O O . VAL A 1 93 ? -22.561 7.341 23.933 1.00 80.94 93 VAL A O 1
ATOM 706 N N . GLY A 1 94 ? -23.261 8.209 21.981 1.00 78.81 94 GLY A N 1
ATOM 707 C CA . GLY A 1 94 ? -21.983 8.838 21.622 1.00 78.81 94 GLY A CA 1
ATOM 708 C C . GLY A 1 94 ? -21.021 7.933 20.848 1.00 78.81 94 GLY A C 1
ATOM 709 O O . GLY A 1 94 ? -19.935 8.378 20.482 1.00 78.81 94 GLY A O 1
ATOM 710 N N . SER A 1 95 ? -21.417 6.693 20.557 1.00 84.69 95 SER A N 1
ATOM 711 C CA . SER A 1 95 ? -20.670 5.800 19.675 1.00 84.69 95 SER A CA 1
ATOM 712 C C . SER A 1 95 ? -20.636 6.300 18.226 1.00 84.69 95 SER A C 1
ATOM 714 O O . SER A 1 95 ? -21.516 7.033 17.763 1.00 84.69 95 SER A O 1
ATOM 716 N N . LYS A 1 96 ? -19.605 5.880 17.491 1.00 89.94 96 LYS A N 1
ATOM 717 C CA . LYS A 1 96 ? -19.497 6.063 16.040 1.00 89.94 96 LYS A CA 1
ATOM 718 C C . LYS A 1 96 ? -19.841 4.750 15.350 1.00 89.94 96 LYS A C 1
ATOM 720 O O . LYS A 1 96 ? -19.405 3.696 15.810 1.00 89.94 96 LYS A O 1
ATOM 725 N N . LEU A 1 97 ? -20.607 4.830 14.272 1.00 90.50 97 LEU A N 1
ATOM 726 C CA . LEU A 1 97 ? -20.910 3.705 13.400 1.00 90.50 97 LEU A CA 1
ATOM 727 C C . LEU A 1 97 ? -19.999 3.753 12.183 1.00 90.50 97 LEU A C 1
ATOM 729 O O . LEU A 1 97 ? -19.858 4.808 11.571 1.00 90.50 97 LEU A O 1
ATOM 733 N N . GLN A 1 98 ? -19.387 2.624 11.864 1.00 92.44 98 GLN A N 1
ATOM 734 C CA . GLN A 1 98 ? -18.646 2.385 10.639 1.00 92.44 98 GLN A CA 1
ATOM 735 C C . GLN A 1 98 ? -19.535 1.580 9.699 1.00 92.44 98 GLN A C 1
ATOM 737 O O . GLN A 1 98 ? -20.103 0.562 10.095 1.00 92.44 98 GLN A O 1
ATOM 742 N N . PHE A 1 99 ? -19.646 2.067 8.472 1.00 93.44 99 PHE A N 1
ATOM 743 C CA . PHE A 1 99 ? -20.355 1.433 7.377 1.00 93.44 99 PHE A CA 1
ATOM 744 C C . PHE A 1 99 ? -19.315 0.987 6.358 1.00 93.44 99 PHE A C 1
ATOM 746 O O . PHE A 1 99 ? -18.515 1.809 5.905 1.00 93.44 99 PHE A O 1
ATOM 753 N N . SER A 1 100 ? -19.306 -0.299 6.027 1.00 91.19 100 SER A N 1
ATOM 754 C CA . SER A 1 100 ? -18.396 -0.857 5.031 1.00 91.19 100 SER A CA 1
ATOM 755 C C . SER A 1 100 ? -19.110 -1.859 4.134 1.00 91.19 100 SER A C 1
ATOM 757 O O . SER A 1 100 ? -19.967 -2.631 4.569 1.00 91.19 100 SER A O 1
ATOM 759 N N . PHE A 1 101 ? -18.757 -1.835 2.855 1.00 91.62 101 PHE A N 1
ATOM 760 C CA . PHE A 1 101 ? -19.213 -2.802 1.871 1.00 91.62 101 PHE A CA 1
ATOM 761 C C . PHE A 1 101 ? -18.139 -2.961 0.795 1.00 91.62 101 PHE A C 1
ATOM 763 O O . PHE A 1 101 ? -17.349 -2.048 0.557 1.00 91.62 101 PHE A O 1
ATOM 770 N N . ILE A 1 102 ? -18.071 -4.139 0.181 1.00 86.69 102 ILE A N 1
ATOM 771 C CA . ILE A 1 102 ? -17.042 -4.440 -0.817 1.00 86.69 102 ILE A CA 1
ATOM 772 C C . ILE A 1 102 ? -17.267 -3.543 -2.039 1.00 86.69 102 ILE A C 1
ATOM 774 O O . ILE A 1 102 ? -18.373 -3.500 -2.568 1.00 86.69 102 ILE A O 1
ATOM 778 N N . GLY A 1 103 ? -16.219 -2.841 -2.478 1.00 84.75 103 GLY A N 1
ATOM 779 C CA . GLY A 1 103 ? -16.287 -1.892 -3.597 1.00 84.75 103 GLY A CA 1
ATOM 780 C C . GLY A 1 103 ? -16.713 -0.472 -3.210 1.00 84.75 103 GLY A C 1
ATOM 781 O O . GLY A 1 103 ? -16.804 0.383 -4.084 1.00 84.75 103 GLY A O 1
ATOM 782 N N . TYR A 1 104 ? -16.932 -0.196 -1.921 1.00 88.12 104 TYR A N 1
ATOM 783 C CA . TYR A 1 104 ? -17.315 1.123 -1.419 1.00 88.12 104 TYR A CA 1
ATOM 784 C C . TYR A 1 104 ? -16.330 1.634 -0.378 1.00 88.12 104 TYR A C 1
ATOM 786 O O . TYR A 1 104 ? -15.708 0.872 0.365 1.00 88.12 104 TYR A O 1
ATOM 794 N N . LYS A 1 105 ? -16.241 2.957 -0.283 1.00 88.00 105 LYS A N 1
ATOM 795 C CA . LYS A 1 105 ? -15.405 3.634 0.695 1.00 88.00 105 LYS A CA 1
ATOM 796 C C . LYS A 1 105 ? -16.036 3.538 2.076 1.00 88.00 105 LYS A C 1
ATOM 798 O O . LYS A 1 105 ? -17.206 3.867 2.272 1.00 88.00 105 LYS A O 1
ATOM 803 N N . GLU A 1 106 ? -15.235 3.142 3.059 1.00 91.56 106 GLU A N 1
ATOM 804 C CA . GLU A 1 106 ? -15.695 3.078 4.442 1.00 91.56 106 GLU A CA 1
ATOM 805 C C . GLU A 1 106 ? -16.084 4.465 4.963 1.00 91.56 106 GLU A C 1
ATOM 807 O O . GLU A 1 106 ? -15.320 5.433 4.870 1.00 91.56 106 GLU A O 1
ATOM 812 N N . GLN A 1 107 ? -17.263 4.554 5.576 1.00 90.50 107 GLN A N 1
ATOM 813 C CA . GLN A 1 107 ? -17.772 5.798 6.135 1.00 90.50 107 GLN A CA 1
ATOM 814 C C . GLN A 1 107 ? -18.017 5.652 7.632 1.00 90.50 107 GLN A C 1
ATOM 816 O O . GLN A 1 107 ? -18.664 4.712 8.090 1.00 90.50 107 GLN A O 1
ATOM 821 N N . VAL A 1 108 ? -17.525 6.616 8.414 1.00 91.69 108 VAL A N 1
ATOM 822 C CA . VAL A 1 108 ? -17.715 6.645 9.868 1.00 91.69 108 VAL A CA 1
ATOM 823 C C . VAL A 1 108 ? -18.601 7.820 10.249 1.00 91.69 108 VAL A C 1
ATOM 825 O O . VAL A 1 108 ? -18.236 8.978 10.045 1.00 91.69 108 VAL A O 1
ATOM 828 N N . VAL A 1 109 ? -19.752 7.533 10.855 1.00 88.75 109 VAL A N 1
ATOM 829 C CA . VAL A 1 109 ? -20.750 8.540 11.228 1.00 88.75 109 VAL A CA 1
ATOM 830 C C . VAL A 1 109 ? -21.047 8.481 12.731 1.00 88.75 109 VAL A C 1
ATOM 832 O O . VAL A 1 109 ? -21.324 7.407 13.271 1.00 88.75 109 VAL A O 1
ATOM 835 N N . PRO A 1 110 ? -20.989 9.616 13.455 1.00 87.38 110 PRO A N 1
ATOM 836 C CA . PRO A 1 110 ? -21.357 9.660 14.866 1.00 87.38 110 PRO A CA 1
ATOM 837 C C . PRO A 1 110 ? -22.871 9.508 15.047 1.00 87.38 110 PRO A C 1
ATOM 839 O O . PRO A 1 110 ? -23.666 10.149 14.356 1.00 87.38 110 PRO A O 1
ATOM 842 N N . VAL A 1 111 ? -23.278 8.708 16.031 1.00 83.19 111 VAL A N 1
ATOM 843 C CA . VAL A 1 111 ? -24.692 8.490 16.352 1.00 83.19 111 VAL A CA 1
ATOM 844 C C . VAL A 1 111 ? -25.265 9.722 17.053 1.00 83.19 111 VAL A C 1
ATOM 846 O O . VAL A 1 111 ? -24.825 10.096 18.142 1.00 83.19 111 VAL A O 1
ATOM 849 N N . LYS A 1 112 ? -26.290 10.339 16.454 1.00 77.88 112 LYS A N 1
ATOM 850 C CA . LYS A 1 112 ? -27.086 11.412 17.073 1.00 77.88 112 LYS A CA 1
ATOM 851 C C . LYS A 1 112 ? -28.393 10.831 17.621 1.00 77.88 112 LYS A C 1
ATOM 853 O O . LYS A 1 112 ? -29.007 9.974 16.994 1.00 77.88 112 LYS A O 1
ATOM 858 N N . LYS A 1 113 ? -28.825 11.280 18.805 1.00 66.94 113 LYS A N 1
ATOM 859 C CA . LYS A 1 113 ? -30.069 10.798 19.434 1.00 66.94 113 LYS A CA 1
ATOM 860 C C . LYS A 1 113 ? -31.289 11.156 18.574 1.00 66.94 113 LYS A C 1
ATOM 862 O O . LYS A 1 113 ? -31.460 12.318 18.225 1.00 66.94 113 LYS A O 1
ATOM 867 N N . GLY A 1 114 ? -32.156 10.173 18.321 1.00 65.12 114 GLY A N 1
ATOM 868 C CA . GLY A 1 114 ? -33.522 10.394 17.829 1.00 65.12 114 GLY A CA 1
ATOM 869 C C . GLY A 1 114 ? -33.685 10.662 16.330 1.00 65.12 114 GLY A C 1
ATOM 870 O O . GLY A 1 114 ? -34.740 11.150 15.941 1.00 65.12 114 GLY A O 1
ATOM 871 N N . ILE A 1 115 ? -32.686 10.365 15.491 1.00 70.12 115 ILE A N 1
ATOM 872 C CA . ILE A 1 115 ? -32.766 10.582 14.038 1.00 70.12 115 ILE A CA 1
ATOM 873 C C . ILE A 1 115 ? -32.507 9.261 13.308 1.00 70.12 115 ILE A C 1
ATOM 875 O O . ILE A 1 115 ? -31.541 8.563 13.614 1.00 70.12 115 ILE A O 1
ATOM 879 N N . SER A 1 116 ? -33.369 8.936 12.343 1.00 79.38 116 SER A N 1
ATOM 880 C CA . SER A 1 116 ? -33.125 7.884 11.355 1.00 79.38 116 SER A CA 1
ATOM 881 C C . SER A 1 116 ? -31.941 8.279 10.472 1.00 79.38 116 SER A C 1
ATOM 883 O O . SER A 1 116 ? -31.971 9.339 9.841 1.00 79.38 116 SER A O 1
ATOM 885 N N . LEU A 1 117 ? -30.894 7.460 10.430 1.00 84.81 117 LEU A N 1
ATOM 886 C CA . LEU A 1 117 ? -29.702 7.752 9.636 1.00 84.81 117 LEU A CA 1
ATOM 887 C C . LEU A 1 117 ? -29.933 7.348 8.177 1.00 84.81 117 LEU A C 1
ATOM 889 O O . LEU A 1 117 ? -30.256 6.199 7.904 1.00 84.81 117 LEU A O 1
ATOM 893 N N . ASN A 1 118 ? -29.746 8.277 7.244 1.00 87.81 118 ASN A N 1
ATOM 894 C CA . ASN A 1 118 ? -29.655 7.961 5.821 1.00 87.81 118 ASN A CA 1
ATOM 895 C C . ASN A 1 118 ? -28.194 8.131 5.405 1.00 87.81 118 ASN A C 1
ATOM 897 O O . ASN A 1 118 ? -27.652 9.232 5.523 1.00 87.81 118 ASN A O 1
ATOM 901 N N . ILE A 1 119 ? -27.556 7.034 5.014 1.00 89.50 119 ILE A N 1
ATOM 902 C CA . ILE A 1 119 ? -26.123 6.967 4.733 1.00 89.50 119 ILE A CA 1
ATOM 903 C C . ILE A 1 119 ? -25.953 6.652 3.255 1.00 89.50 119 ILE A C 1
ATOM 905 O O . ILE A 1 119 ? -26.520 5.676 2.772 1.00 89.50 119 ILE A O 1
ATOM 909 N N . VAL A 1 120 ? -25.187 7.486 2.555 1.00 91.44 120 VAL A N 1
ATOM 910 C CA . VAL A 1 120 ? -24.840 7.281 1.148 1.00 91.44 120 VAL A CA 1
ATOM 911 C C . VAL A 1 120 ? -23.377 6.871 1.094 1.00 91.44 120 VAL A C 1
ATOM 913 O O . VAL A 1 120 ? -22.517 7.677 1.448 1.00 91.44 120 VAL A O 1
ATOM 916 N N . LEU A 1 121 ? -23.111 5.627 0.701 1.00 90.38 121 LEU A N 1
ATOM 917 C CA . LEU A 1 121 ? -21.754 5.141 0.489 1.00 90.38 121 LEU A CA 1
ATOM 918 C C . LEU A 1 121 ? -21.283 5.537 -0.907 1.00 90.38 121 LEU A C 1
ATOM 920 O O . LEU A 1 121 ? -22.019 5.409 -1.882 1.00 90.38 121 LEU A O 1
ATOM 924 N N . GLU A 1 122 ? -20.051 6.025 -0.982 1.00 88.56 122 GLU A N 1
ATOM 925 C CA . GLU A 1 122 ? -19.383 6.351 -2.239 1.00 88.56 122 GLU A CA 1
ATOM 926 C C . GLU A 1 122 ? -18.651 5.109 -2.755 1.00 88.56 122 GLU A C 1
ATOM 928 O O . GLU A 1 122 ? -17.971 4.432 -1.978 1.00 88.56 122 GLU A O 1
ATOM 933 N N . GLU A 1 123 ? -18.779 4.811 -4.047 1.00 85.62 123 GLU A N 1
ATOM 934 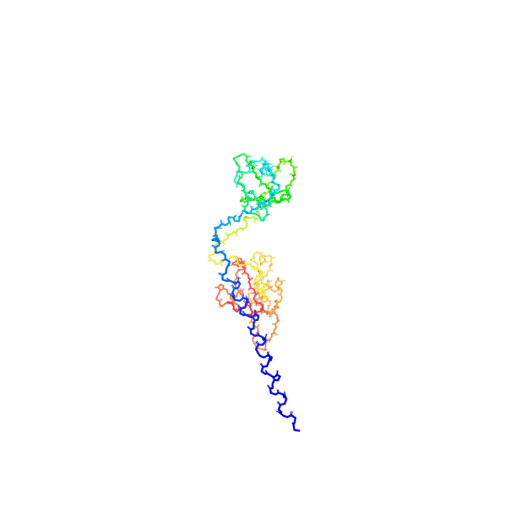C CA . GLU A 1 123 ? -17.999 3.754 -4.694 1.00 85.62 123 GLU A CA 1
ATOM 935 C C . GLU A 1 123 ? -16.495 4.052 -4.577 1.00 85.62 123 GLU A C 1
ATOM 937 O O . GLU A 1 123 ? -16.033 5.168 -4.838 1.00 85.62 123 GLU A O 1
ATOM 942 N N . ASP A 1 124 ? -15.714 3.044 -4.189 1.00 77.50 124 ASP A N 1
ATOM 943 C CA . ASP A 1 124 ? -14.258 3.135 -4.128 1.00 77.50 124 ASP A CA 1
ATOM 944 C C . ASP A 1 124 ? -13.648 2.560 -5.410 1.00 77.50 124 ASP A C 1
ATOM 946 O O . ASP A 1 124 ? -13.193 1.416 -5.469 1.00 77.50 124 ASP A O 1
ATOM 950 N N . ALA A 1 125 ? -13.622 3.384 -6.459 1.00 65.06 125 ALA A N 1
ATOM 951 C CA . ALA A 1 125 ? -12.996 3.039 -7.734 1.00 65.06 125 ALA A CA 1
ATOM 952 C C . ALA A 1 125 ? -11.465 2.835 -7.635 1.00 65.06 125 ALA A C 1
ATOM 954 O O . ALA A 1 125 ? -10.856 2.365 -8.596 1.00 65.06 125 ALA A O 1
ATOM 955 N N . GLN A 1 126 ? -10.820 3.160 -6.501 1.00 59.62 126 GLN A N 1
ATOM 956 C CA . GLN A 1 126 ? -9.390 2.899 -6.288 1.00 59.62 126 GLN A CA 1
ATOM 957 C C . GLN A 1 126 ? -9.103 1.486 -5.760 1.00 59.62 126 GLN A C 1
ATOM 959 O O . GLN A 1 126 ? -7.973 1.016 -5.896 1.00 59.62 126 GLN A O 1
ATOM 964 N N . MET A 1 127 ? -10.097 0.771 -5.219 1.00 54.28 127 MET A N 1
ATOM 965 C CA . MET A 1 127 ? -9.933 -0.611 -4.739 1.00 54.28 127 MET A CA 1
ATOM 966 C C . MET A 1 127 ? -9.779 -1.651 -5.867 1.00 54.28 127 MET A C 1
ATOM 968 O O . MET A 1 127 ? -9.448 -2.802 -5.590 1.00 54.28 127 MET A O 1
ATOM 972 N N . LEU A 1 128 ? -9.945 -1.244 -7.132 1.00 50.47 128 LEU A N 1
ATOM 973 C CA . LEU A 1 128 ? -9.664 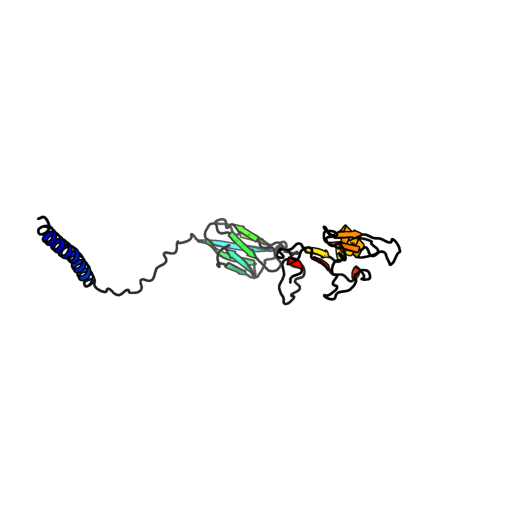-2.047 -8.332 1.00 50.47 128 LEU A CA 1
ATOM 974 C C . LEU A 1 128 ? -8.283 -1.753 -8.951 1.00 50.47 128 LEU A C 1
ATOM 976 O O . LEU A 1 128 ? -8.062 -1.992 -10.136 1.00 50.47 128 LEU A O 1
ATOM 980 N N . GLY A 1 129 ? -7.332 -1.258 -8.158 1.00 52.31 129 GLY A N 1
ATOM 981 C CA . GLY A 1 129 ? -5.913 -1.354 -8.490 1.00 52.31 129 GLY A CA 1
ATOM 982 C C . GLY A 1 129 ? -5.405 -2.766 -8.203 1.00 52.31 129 GLY A C 1
ATOM 983 O O . GLY A 1 129 ? -4.967 -3.027 -7.090 1.00 52.31 129 GLY A O 1
ATOM 984 N N . GLU A 1 130 ? -5.539 -3.662 -9.183 1.00 52.97 130 GLU A N 1
ATOM 985 C CA . GLU A 1 130 ? -4.690 -4.845 -9.408 1.00 52.97 130 GLU A CA 1
ATOM 986 C C . GLU A 1 130 ? -4.106 -5.501 -8.139 1.00 52.97 130 GLU A C 1
ATOM 988 O O . GLU A 1 130 ? -2.962 -5.276 -7.743 1.00 52.97 130 GLU A O 1
ATOM 993 N N . VAL A 1 131 ? -4.906 -6.350 -7.489 1.00 46.62 131 VAL A N 1
ATOM 994 C CA . VAL A 1 131 ? -4.376 -7.316 -6.523 1.00 46.62 131 VAL A CA 1
ATOM 995 C C . VAL A 1 131 ? -3.887 -8.525 -7.311 1.00 46.62 131 VAL A C 1
ATOM 997 O O . VAL A 1 131 ? -4.643 -9.467 -7.552 1.00 46.62 131 VAL A O 1
ATOM 1000 N N . GLU A 1 132 ? -2.619 -8.518 -7.712 1.00 43.78 132 GLU A N 1
ATOM 1001 C CA . GLU A 1 132 ? -1.944 -9.768 -8.045 1.00 43.78 132 GLU A CA 1
ATOM 1002 C C . GLU A 1 132 ? -1.667 -10.518 -6.736 1.00 43.78 132 GLU A C 1
ATOM 1004 O O . GLU A 1 132 ? -0.878 -10.098 -5.884 1.00 43.78 132 GLU A O 1
ATOM 1009 N N . VAL A 1 133 ? -2.368 -11.634 -6.538 1.00 41.88 133 VAL A N 1
ATOM 1010 C CA . VAL A 1 133 ? -2.088 -12.560 -5.441 1.00 41.88 133 VAL A CA 1
ATOM 1011 C C . VAL A 1 133 ? -0.862 -13.379 -5.827 1.00 41.88 133 VAL A C 1
ATOM 1013 O O . VAL A 1 133 ? -0.968 -14.511 -6.289 1.00 41.88 133 VAL A O 1
ATOM 1016 N N . VAL A 1 134 ? 0.323 -12.819 -5.610 1.00 48.88 134 VAL A N 1
ATOM 1017 C CA . VAL A 1 134 ? 1.540 -13.625 -5.510 1.00 48.88 134 VAL A CA 1
ATOM 1018 C C . VAL A 1 134 ? 1.612 -14.232 -4.111 1.00 48.88 134 VAL A C 1
ATOM 1020 O O . VAL A 1 134 ? 1.463 -13.549 -3.096 1.00 48.88 134 VAL A O 1
ATOM 1023 N N . ALA A 1 135 ? 1.833 -15.547 -4.052 1.00 48.19 135 ALA A N 1
ATOM 1024 C CA . ALA A 1 135 ? 1.839 -16.386 -2.851 1.00 48.19 135 ALA A CA 1
ATOM 1025 C C . ALA A 1 135 ? 2.974 -16.091 -1.836 1.00 48.19 135 ALA A C 1
ATOM 1027 O O . ALA A 1 135 ? 3.332 -16.964 -1.051 1.00 48.19 135 ALA A O 1
ATOM 1028 N N . TYR A 1 136 ? 3.514 -14.868 -1.805 1.00 45.19 136 TYR A N 1
ATOM 1029 C CA . TYR A 1 136 ? 4.531 -14.409 -0.854 1.00 45.19 136 TYR A CA 1
ATOM 1030 C C . TYR A 1 136 ? 4.355 -12.932 -0.456 1.00 45.19 136 TYR A C 1
ATOM 1032 O O . TYR A 1 136 ? 5.315 -12.181 -0.408 1.00 45.19 136 TYR A O 1
ATOM 1040 N N . GLY A 1 137 ? 3.135 -12.518 -0.099 1.00 45.75 137 GLY A N 1
ATOM 1041 C CA . GLY A 1 137 ? 2.897 -11.305 0.693 1.00 45.75 137 GLY A CA 1
ATOM 1042 C C . GLY A 1 137 ? 3.092 -9.965 -0.033 1.00 45.75 137 GLY A C 1
ATOM 1043 O O . GLY A 1 137 ? 4.043 -9.729 -0.769 1.00 45.75 137 GLY A O 1
ATOM 1044 N N . VAL A 1 138 ? 2.185 -9.027 0.236 1.00 51.50 138 VAL A N 1
ATOM 1045 C CA . VAL A 1 138 ? 2.271 -7.649 -0.263 1.00 51.50 138 VAL A CA 1
ATOM 1046 C C . VAL A 1 138 ? 3.375 -6.931 0.514 1.00 51.50 138 VAL A C 1
ATOM 1048 O O . VAL A 1 138 ? 3.152 -6.411 1.612 1.00 51.50 138 VAL A O 1
ATOM 1051 N N . GLN A 1 139 ? 4.604 -6.952 0.003 1.00 47.50 139 GLN A N 1
ATOM 1052 C CA . GLN A 1 139 ? 5.699 -6.250 0.657 1.00 47.50 139 GLN A CA 1
ATOM 1053 C C . GLN A 1 139 ? 5.527 -4.749 0.405 1.00 47.50 139 GLN A C 1
ATOM 1055 O O . GLN A 1 139 ? 5.782 -4.226 -0.678 1.00 47.50 139 GLN A O 1
ATOM 1060 N N . LYS A 1 140 ? 5.037 -4.033 1.420 1.00 51.22 140 LYS A N 1
ATOM 1061 C CA . LYS A 1 140 ? 4.941 -2.575 1.390 1.00 51.22 140 LYS A CA 1
ATOM 1062 C C . LYS A 1 140 ? 6.340 -2.024 1.098 1.00 51.22 140 LYS A C 1
ATOM 1064 O O . LYS A 1 140 ? 7.248 -2.231 1.899 1.00 51.22 140 LYS A O 1
ATOM 1069 N N . LYS A 1 141 ? 6.492 -1.227 0.032 1.00 53.81 141 LYS A N 1
ATOM 1070 C CA . LYS A 1 141 ? 7.732 -0.509 -0.365 1.00 53.81 141 LYS A CA 1
ATOM 1071 C C . LYS A 1 141 ? 8.334 0.397 0.739 1.00 53.81 141 LYS A C 1
ATOM 1073 O O . LYS A 1 141 ? 9.314 1.090 0.511 1.00 53.81 141 LYS A O 1
ATOM 1078 N N . VAL A 1 142 ? 7.727 0.420 1.929 1.00 48.16 142 VAL A N 1
ATOM 1079 C CA . VAL A 1 142 ? 8.010 1.291 3.075 1.00 48.16 142 VAL A CA 1
ATOM 1080 C C . VAL A 1 142 ? 8.762 0.562 4.203 1.00 48.16 142 VAL A C 1
ATOM 1082 O O . VAL A 1 142 ? 9.219 1.228 5.124 1.00 48.16 142 VAL A O 1
ATOM 1085 N N . SER A 1 143 ? 8.926 -0.769 4.178 1.00 48.66 143 SER A N 1
ATOM 1086 C CA . SER A 1 143 ? 9.603 -1.487 5.281 1.00 48.66 143 SER A CA 1
ATOM 1087 C C . SER A 1 143 ? 11.017 -1.979 4.981 1.00 48.66 143 SER A C 1
ATOM 1089 O O . SER A 1 143 ? 11.545 -2.771 5.758 1.00 48.66 143 SER A O 1
ATOM 1091 N N . VAL A 1 144 ? 11.655 -1.508 3.907 1.00 55.03 144 VAL A N 1
ATOM 1092 C CA . VAL A 1 144 ? 13.103 -1.683 3.766 1.00 55.03 144 VAL A CA 1
ATOM 1093 C C . VAL A 1 144 ? 13.774 -0.484 4.422 1.00 55.03 144 VAL A C 1
ATOM 1095 O O . VAL A 1 144 ? 13.614 0.651 3.987 1.00 55.03 144 VAL A O 1
ATOM 1098 N N . THR A 1 145 ? 14.508 -0.725 5.504 1.00 61.16 145 THR A N 1
ATOM 1099 C CA . THR A 1 145 ? 15.292 0.294 6.224 1.00 61.16 145 THR A CA 1
ATOM 1100 C C . THR A 1 145 ? 16.522 0.773 5.436 1.00 61.16 145 THR A C 1
ATOM 1102 O O . THR A 1 145 ? 17.267 1.618 5.927 1.00 61.16 145 THR A O 1
ATOM 1105 N N . GLY A 1 146 ? 16.757 0.234 4.233 1.00 68.62 146 GLY A N 1
ATOM 1106 C CA . GLY A 1 146 ? 17.845 0.605 3.325 1.00 68.62 146 GLY A CA 1
ATOM 1107 C C . GLY A 1 146 ? 17.411 1.570 2.218 1.00 68.62 146 GLY A C 1
ATOM 1108 O O . GLY A 1 146 ? 16.242 1.614 1.834 1.00 68.62 146 GLY A O 1
ATOM 1109 N N . ALA A 1 147 ? 18.356 2.344 1.673 1.00 76.88 147 ALA A N 1
ATOM 1110 C CA . ALA A 1 147 ? 18.071 3.243 0.560 1.00 76.88 147 ALA A CA 1
ATOM 1111 C C . ALA A 1 147 ? 17.879 2.462 -0.749 1.00 76.88 147 ALA A C 1
ATOM 1113 O O . ALA A 1 147 ? 18.840 2.090 -1.427 1.00 76.88 147 ALA A O 1
ATOM 1114 N N . ILE A 1 148 ? 16.616 2.272 -1.121 1.00 81.38 148 ILE A N 1
ATOM 1115 C CA . ILE A 1 148 ? 16.203 1.716 -2.409 1.00 81.38 148 ILE A CA 1
ATOM 1116 C C . ILE A 1 148 ? 15.605 2.836 -3.254 1.00 81.38 148 ILE A C 1
ATOM 1118 O O . ILE A 1 148 ? 14.863 3.690 -2.769 1.00 81.38 148 ILE A O 1
ATOM 1122 N N . SER A 1 149 ? 15.921 2.854 -4.541 1.00 83.81 149 SER A N 1
ATOM 1123 C CA . SER A 1 149 ? 15.183 3.663 -5.508 1.00 83.81 149 SER A CA 1
ATOM 1124 C C . SER A 1 149 ? 14.693 2.786 -6.630 1.00 83.81 149 SER A C 1
ATOM 1126 O O . SER A 1 149 ? 15.393 1.881 -7.060 1.00 83.81 149 SER A O 1
ATOM 1128 N N . SER A 1 150 ? 13.464 3.022 -7.061 1.00 84.31 150 SER A N 1
ATOM 1129 C CA . SER A 1 150 ? 12.819 2.192 -8.063 1.00 84.31 150 SER A CA 1
ATOM 1130 C C . SER A 1 150 ? 12.057 3.073 -9.035 1.00 84.31 150 SER A C 1
ATOM 1132 O O . SER A 1 150 ? 11.465 4.073 -8.627 1.00 84.31 150 SER A O 1
ATOM 1134 N N . MET A 1 151 ? 12.098 2.677 -10.301 1.00 84.31 151 MET A N 1
ATOM 1135 C CA . MET A 1 151 ? 11.426 3.317 -11.421 1.00 84.31 151 MET A CA 1
ATOM 1136 C C . MET A 1 151 ? 10.556 2.287 -12.136 1.00 84.31 151 MET A C 1
ATOM 1138 O O . MET A 1 151 ? 10.918 1.111 -12.199 1.00 84.31 151 MET A O 1
ATOM 1142 N N . ARG A 1 152 ? 9.400 2.723 -12.636 1.00 87.19 152 ARG A N 1
ATOM 1143 C CA . ARG A 1 152 ? 8.489 1.888 -13.427 1.00 87.19 152 ARG A CA 1
ATOM 1144 C C . ARG A 1 152 ? 8.838 1.980 -14.914 1.00 87.19 152 ARG A C 1
ATOM 1146 O O . ARG A 1 152 ? 9.341 3.014 -15.351 1.00 87.19 152 ARG A O 1
ATOM 1153 N N . GLY A 1 153 ? 8.512 0.942 -15.682 1.00 84.94 153 GLY A N 1
ATOM 1154 C CA . GLY A 1 153 ? 8.684 0.905 -17.139 1.00 84.94 153 GLY A CA 1
ATOM 1155 C C . GLY A 1 153 ? 8.052 2.100 -17.850 1.00 84.94 153 GLY A C 1
ATOM 1156 O O . GLY A 1 153 ? 8.693 2.748 -18.673 1.00 84.94 153 GLY A O 1
ATOM 1157 N N . ASP A 1 154 ? 6.849 2.500 -17.430 1.00 85.19 154 ASP A N 1
ATOM 1158 C CA . ASP A 1 154 ? 6.137 3.656 -17.996 1.00 85.19 154 ASP A CA 1
ATOM 1159 C C . ASP A 1 154 ? 6.931 4.969 -17.909 1.00 85.19 154 ASP A C 1
ATOM 1161 O O . ASP A 1 154 ? 6.762 5.861 -18.741 1.00 85.19 154 ASP A O 1
ATOM 1165 N N . ASP A 1 155 ? 7.783 5.119 -16.891 1.00 83.88 155 ASP A N 1
ATOM 1166 C CA . ASP A 1 155 ? 8.618 6.309 -16.714 1.00 83.88 155 ASP A CA 1
ATOM 1167 C C . ASP A 1 155 ? 9.889 6.250 -17.572 1.00 83.88 155 ASP A C 1
ATOM 1169 O O . ASP A 1 155 ? 10.382 7.297 -18.001 1.00 83.88 155 ASP A O 1
ATOM 1173 N N . LEU A 1 156 ? 10.371 5.043 -17.898 1.00 82.06 156 LEU A N 1
ATOM 1174 C CA . LEU A 1 156 ? 11.468 4.849 -18.848 1.00 82.06 156 LEU A CA 1
ATOM 1175 C C . LEU A 1 156 ? 11.051 5.275 -20.260 1.00 82.06 156 LEU A C 1
ATOM 1177 O O . LEU A 1 156 ? 11.798 5.982 -20.932 1.00 82.06 156 LEU A O 1
ATOM 1181 N N . LEU A 1 157 ? 9.826 4.939 -20.675 1.00 83.44 157 LEU A N 1
ATOM 1182 C CA . LEU A 1 157 ? 9.303 5.245 -22.015 1.00 83.44 157 LEU A CA 1
ATOM 1183 C C . LEU A 1 157 ? 9.068 6.740 -22.271 1.00 83.44 157 LEU A C 1
ATOM 1185 O O . LEU A 1 157 ? 9.002 7.178 -23.419 1.00 83.44 157 LEU A O 1
ATOM 1189 N N . LYS A 1 158 ? 8.956 7.551 -21.213 1.00 83.44 158 LYS A N 1
ATOM 1190 C CA . LYS A 1 158 ? 8.766 9.007 -21.329 1.00 83.44 158 LYS A CA 1
ATOM 1191 C C . LYS A 1 158 ? 10.043 9.746 -21.728 1.00 83.44 158 LYS A C 1
ATOM 1193 O O . LYS A 1 158 ? 9.958 10.893 -22.165 1.00 83.44 158 LYS A O 1
ATOM 1198 N N . THR A 1 159 ? 11.212 9.125 -21.562 1.00 77.94 159 THR A N 1
ATOM 1199 C CA . THR A 1 159 ? 12.508 9.752 -21.845 1.00 77.94 159 THR A CA 1
ATOM 1200 C C . THR A 1 159 ? 13.098 9.174 -23.132 1.00 77.94 159 THR A C 1
ATOM 1202 O O . THR A 1 159 ? 13.497 8.012 -23.140 1.00 77.94 159 THR A O 1
ATOM 1205 N N . PRO A 1 160 ? 13.213 9.958 -24.219 1.00 68.44 160 PRO A N 1
ATOM 1206 C CA . PRO A 1 160 ? 13.846 9.486 -25.443 1.00 68.44 160 PRO A CA 1
ATOM 1207 C C . PRO A 1 160 ? 15.371 9.484 -25.268 1.00 68.44 160 PRO A C 1
ATOM 1209 O O . PRO A 1 160 ? 16.030 10.497 -25.498 1.00 68.44 160 PRO A O 1
ATOM 1212 N N . ALA A 1 161 ? 15.940 8.358 -24.843 1.00 70.38 161 ALA A N 1
ATOM 1213 C CA . ALA A 1 161 ? 17.387 8.151 -24.807 1.00 70.38 161 ALA A CA 1
ATOM 1214 C C . ALA A 1 161 ? 17.765 6.858 -25.540 1.00 70.38 161 ALA A C 1
ATOM 1216 O O . ALA A 1 161 ? 16.985 5.911 -25.569 1.00 70.38 161 ALA A O 1
ATOM 1217 N N . GLY A 1 162 ? 18.966 6.831 -26.124 1.00 69.75 162 GLY A N 1
ATOM 1218 C CA . GLY A 1 162 ? 19.474 5.679 -26.881 1.00 69.75 162 GLY A CA 1
ATOM 1219 C C . GLY A 1 162 ? 19.844 4.464 -26.023 1.00 69.75 162 GLY A C 1
ATOM 1220 O O . GLY A 1 162 ? 19.918 3.357 -26.544 1.00 69.75 162 GLY A O 1
ATOM 1221 N N . SER A 1 163 ? 19.994 4.643 -24.706 1.00 78.00 163 SER A N 1
ATOM 1222 C CA . SER A 1 163 ? 20.327 3.572 -23.766 1.00 78.00 163 SER A CA 1
ATOM 1223 C C . SER A 1 163 ? 19.632 3.762 -22.416 1.00 78.00 163 SER A C 1
ATOM 1225 O O . SER A 1 163 ? 19.467 4.887 -21.929 1.00 78.00 163 SER A O 1
ATOM 1227 N N . ILE A 1 164 ? 19.268 2.652 -21.765 1.00 84.81 164 ILE A N 1
ATOM 1228 C CA . ILE A 1 164 ? 18.629 2.656 -20.436 1.00 84.81 164 ILE A CA 1
ATOM 1229 C C . ILE A 1 164 ? 19.536 3.335 -19.401 1.00 84.81 164 ILE A C 1
ATOM 1231 O O . ILE A 1 164 ? 19.054 4.061 -18.531 1.00 84.81 164 ILE A O 1
ATOM 1235 N N . SER A 1 165 ? 20.858 3.176 -19.527 1.00 85.12 165 SER A N 1
ATOM 1236 C CA . SER A 1 165 ? 21.832 3.802 -18.629 1.00 85.12 165 SER A CA 1
ATOM 1237 C C . SER A 1 165 ? 21.722 5.324 -18.570 1.00 85.12 165 SER A C 1
ATOM 1239 O O . SER A 1 165 ? 21.876 5.915 -17.502 1.00 85.12 165 SER A O 1
ATOM 1241 N N . ASN A 1 166 ? 21.395 5.961 -19.695 1.00 84.12 166 ASN A N 1
ATOM 1242 C CA . ASN A 1 166 ? 21.235 7.411 -19.765 1.00 84.12 166 ASN A CA 1
ATOM 1243 C C . ASN A 1 166 ? 19.916 7.869 -19.130 1.00 84.12 166 ASN A C 1
ATOM 1245 O O . ASN A 1 166 ? 19.866 8.925 -18.497 1.00 84.12 166 ASN A O 1
ATOM 1249 N N . ILE A 1 167 ? 18.862 7.057 -19.245 1.00 85.94 167 ILE A N 1
ATOM 1250 C CA . ILE A 1 167 ? 17.551 7.337 -18.644 1.00 85.94 167 ILE A CA 1
ATOM 1251 C C . ILE A 1 167 ? 17.644 7.283 -17.117 1.00 85.94 167 ILE A C 1
ATOM 1253 O O . ILE A 1 167 ? 17.190 8.198 -16.424 1.00 85.94 167 ILE A O 1
ATOM 1257 N N . LEU A 1 168 ? 18.275 6.232 -16.584 1.00 86.06 168 LEU A N 1
ATOM 1258 C CA . LEU A 1 168 ? 18.369 6.001 -15.142 1.00 86.06 168 LEU A CA 1
ATOM 1259 C C . LEU A 1 168 ? 19.091 7.135 -14.410 1.00 86.06 168 LEU A C 1
ATOM 1261 O O . LEU A 1 168 ? 18.676 7.517 -13.316 1.00 86.06 168 LEU A O 1
ATOM 1265 N N . SER A 1 169 ? 20.115 7.720 -15.024 1.00 82.00 169 SER A N 1
ATOM 1266 C CA . SER A 1 169 ? 20.898 8.803 -14.422 1.00 82.00 169 SER A CA 1
ATOM 1267 C C . SER A 1 169 ? 20.166 10.136 -14.345 1.00 82.00 169 SER A C 1
ATOM 1269 O O . SER A 1 169 ? 20.455 10.940 -13.462 1.00 82.00 169 SER A O 1
ATOM 1271 N N . GLY A 1 170 ? 19.214 10.384 -15.247 1.00 79.38 170 GLY A N 1
ATOM 1272 C CA . GLY A 1 170 ? 18.395 11.598 -15.220 1.00 79.38 170 GLY A CA 1
ATOM 1273 C C . GLY A 1 170 ? 17.213 11.514 -14.253 1.00 79.38 170 GLY A C 1
ATOM 1274 O O . GLY A 1 170 ? 16.753 12.536 -13.749 1.00 79.38 170 GLY A O 1
ATOM 1275 N N . GLN A 1 171 ? 16.721 10.303 -13.992 1.00 82.56 171 GLN A N 1
ATOM 1276 C CA . GLN A 1 171 ? 15.459 10.080 -13.283 1.00 82.56 171 GLN A CA 1
ATOM 1277 C C . GLN A 1 171 ? 15.645 9.514 -11.866 1.00 82.56 171 GLN A C 1
ATOM 1279 O O . GLN A 1 171 ? 14.795 9.731 -11.001 1.00 82.56 171 GLN A O 1
ATOM 1284 N N . VAL A 1 172 ? 16.750 8.811 -11.583 1.00 83.00 172 VAL A N 1
ATOM 1285 C CA . VAL A 1 172 ? 17.019 8.248 -10.253 1.00 83.00 172 VAL A CA 1
ATOM 1286 C C . VAL A 1 172 ? 18.093 9.038 -9.520 1.00 83.00 172 VAL A C 1
ATOM 1288 O O . VAL A 1 172 ? 19.219 9.211 -9.975 1.00 83.00 172 VAL A O 1
ATOM 1291 N N . THR A 1 173 ? 17.765 9.472 -8.307 1.00 82.38 173 THR A N 1
ATOM 1292 C CA . THR A 1 173 ? 18.703 10.202 -7.450 1.00 82.38 173 THR A CA 1
ATOM 1293 C C . THR A 1 173 ? 19.854 9.319 -6.972 1.00 82.38 173 THR A C 1
ATOM 1295 O O . THR A 1 173 ? 19.672 8.147 -6.638 1.00 82.38 173 THR A O 1
ATOM 1298 N N . GLY A 1 174 ? 21.051 9.894 -6.841 1.00 82.69 174 GLY A N 1
ATOM 1299 C CA . GLY A 1 174 ? 22.217 9.177 -6.311 1.00 82.69 174 GLY A CA 1
ATOM 1300 C C . GLY A 1 174 ? 22.834 8.170 -7.284 1.00 82.69 174 GLY A C 1
ATOM 1301 O O . GLY A 1 174 ? 23.685 7.385 -6.866 1.00 82.69 174 GLY A O 1
ATOM 1302 N N . ILE A 1 175 ? 22.421 8.214 -8.551 1.00 86.81 175 ILE A N 1
ATOM 1303 C CA . ILE A 1 175 ? 23.164 7.665 -9.677 1.00 86.81 175 ILE A CA 1
ATOM 1304 C C . ILE A 1 175 ? 23.924 8.808 -10.352 1.00 86.81 175 ILE A C 1
ATOM 1306 O O . ILE A 1 175 ? 23.397 9.904 -10.517 1.00 86.81 175 ILE A O 1
ATOM 1310 N N . SER A 1 176 ? 25.172 8.544 -10.721 1.00 86.00 176 SER A N 1
ATOM 1311 C CA . SER A 1 176 ? 25.959 9.381 -11.620 1.00 86.00 176 SER A CA 1
ATOM 1312 C C . SER A 1 176 ? 26.330 8.539 -12.827 1.00 86.00 176 SER A C 1
ATOM 1314 O O . SER A 1 176 ? 26.799 7.420 -12.640 1.00 86.00 176 SER A O 1
ATOM 1316 N N . SER A 1 177 ? 26.176 9.068 -14.038 1.00 85.56 177 SER A N 1
ATOM 1317 C CA . SER A 1 177 ? 26.690 8.412 -15.240 1.00 85.56 177 SER A CA 1
ATOM 1318 C C . SER A 1 177 ? 27.773 9.212 -15.923 1.00 85.56 177 SER A C 1
ATOM 1320 O O . SER A 1 177 ? 27.721 10.442 -15.951 1.00 85.56 177 SER A O 1
ATOM 1322 N N . VAL A 1 178 ? 28.721 8.502 -16.524 1.00 85.25 178 VAL A N 1
ATOM 1323 C CA . VAL A 1 178 ? 29.739 9.090 -17.391 1.00 85.25 178 VAL A CA 1
ATOM 1324 C C . VAL A 1 178 ? 29.650 8.409 -18.746 1.00 85.25 178 VAL A C 1
ATOM 1326 O O . VAL A 1 178 ? 29.847 7.205 -18.862 1.00 85.25 178 VAL A O 1
ATOM 1329 N N . GLN A 1 179 ? 29.329 9.191 -19.771 1.00 83.00 179 GLN A N 1
ATOM 1330 C CA . GLN A 1 179 ? 29.357 8.732 -21.151 1.00 83.00 179 GLN A CA 1
ATOM 1331 C C . GLN A 1 179 ? 30.685 9.165 -21.779 1.00 83.00 179 GLN A C 1
ATOM 1333 O O . GLN A 1 179 ? 30.967 10.359 -21.874 1.00 83.00 179 GLN A O 1
ATOM 1338 N N . TYR A 1 180 ? 31.508 8.196 -22.187 1.00 79.62 180 TYR A N 1
ATOM 1339 C CA . TYR A 1 180 ? 32.814 8.457 -22.805 1.00 79.62 180 TYR A CA 1
ATOM 1340 C C . TYR A 1 180 ? 32.743 8.606 -24.330 1.00 79.62 180 TYR A C 1
ATOM 1342 O O . TYR A 1 180 ? 33.610 9.252 -24.918 1.00 79.62 180 TYR A O 1
ATOM 1350 N N . SER A 1 181 ? 31.720 8.029 -24.968 1.00 80.06 181 SER A N 1
ATOM 1351 C CA . SER A 1 181 ? 31.519 8.050 -26.419 1.00 80.06 181 SER A CA 1
ATOM 1352 C C . SER A 1 181 ? 30.086 8.448 -26.770 1.00 80.06 181 SER A C 1
ATOM 1354 O O . SER A 1 181 ? 29.145 8.057 -26.090 1.00 80.06 181 SER A O 1
ATOM 1356 N N . GLY A 1 182 ? 29.925 9.224 -27.843 1.00 78.88 182 GLY A N 1
ATOM 1357 C CA . GLY A 1 182 ? 28.625 9.584 -28.424 1.00 78.88 182 GLY A CA 1
ATOM 1358 C C . GLY A 1 182 ? 28.286 8.779 -29.682 1.00 78.88 182 GLY A C 1
ATOM 1359 O O . GLY A 1 182 ? 27.439 9.202 -30.466 1.00 78.88 182 GLY A O 1
ATOM 1360 N N . GLU A 1 183 ? 28.998 7.678 -29.926 1.00 83.19 183 GLU A N 1
ATOM 1361 C CA . GLU A 1 183 ? 28.748 6.789 -31.058 1.00 83.19 183 GLU A CA 1
ATOM 1362 C C . GLU A 1 183 ? 27.434 6.013 -30.848 1.00 83.19 183 GLU A C 1
ATOM 1364 O O . GLU A 1 183 ? 27.291 5.330 -29.832 1.00 83.19 183 GLU A O 1
ATOM 1369 N N . PRO A 1 184 ? 26.469 6.086 -31.783 1.00 74.94 184 PRO A N 1
ATOM 1370 C CA . PRO A 1 184 ? 25.229 5.319 -31.688 1.00 74.94 184 PRO A CA 1
ATOM 1371 C C . PRO A 1 184 ? 25.502 3.809 -31.603 1.00 74.94 184 PRO A C 1
ATOM 1373 O O . PRO A 1 184 ? 26.159 3.254 -32.481 1.00 74.94 184 PRO A O 1
ATOM 1376 N N . GLY A 1 185 ? 24.993 3.146 -30.559 1.00 72.94 185 GLY A N 1
ATOM 1377 C CA . GLY A 1 185 ? 25.242 1.723 -30.284 1.00 72.94 185 GLY A CA 1
ATOM 1378 C C . GLY A 1 185 ? 26.417 1.454 -29.333 1.00 72.94 185 GLY A C 1
ATOM 1379 O O . GLY A 1 185 ? 26.540 0.341 -28.827 1.00 72.94 185 GLY A O 1
ATOM 1380 N N . ALA A 1 186 ? 27.239 2.466 -29.043 1.00 72.88 186 ALA A N 1
ATOM 1381 C CA . ALA A 1 186 ? 28.231 2.483 -27.964 1.00 72.88 186 ALA A CA 1
ATOM 1382 C C . ALA A 1 186 ? 27.999 3.695 -27.036 1.00 72.88 186 ALA A C 1
ATOM 1384 O O . ALA A 1 186 ? 28.930 4.289 -26.495 1.00 72.88 186 ALA A O 1
ATOM 1385 N N . ASP A 1 187 ? 26.732 4.070 -26.877 1.00 74.19 187 ASP A N 1
ATOM 1386 C CA . ASP A 1 187 ? 26.235 5.214 -26.115 1.00 74.19 187 ASP A CA 1
ATOM 1387 C C . ASP A 1 187 ? 25.777 4.826 -24.698 1.00 74.19 187 ASP A C 1
ATOM 1389 O O . ASP A 1 187 ? 25.183 5.640 -23.980 1.00 74.19 187 ASP A O 1
ATOM 1393 N N . ALA A 1 188 ? 26.056 3.590 -24.278 1.00 77.94 188 ALA A N 1
ATOM 1394 C CA . ALA A 1 188 ? 25.898 3.159 -22.899 1.00 77.94 188 ALA A CA 1
ATOM 1395 C C . ALA A 1 188 ? 26.829 3.981 -21.999 1.00 77.94 188 ALA A C 1
ATOM 1397 O O . ALA A 1 188 ? 28.028 4.097 -22.255 1.00 77.94 188 ALA A O 1
ATOM 1398 N N . ALA A 1 189 ? 26.265 4.586 -20.959 1.00 80.44 189 ALA A N 1
ATOM 1399 C CA . ALA A 1 189 ? 27.040 5.338 -19.989 1.00 80.44 189 ALA A CA 1
ATOM 1400 C C . ALA A 1 189 ? 27.366 4.461 -18.786 1.00 80.44 189 ALA A C 1
ATOM 1402 O O . ALA A 1 189 ? 26.506 3.732 -18.286 1.00 80.44 189 ALA A O 1
ATOM 1403 N N . ASP A 1 190 ? 28.590 4.588 -18.283 1.00 86.06 190 ASP A N 1
ATOM 1404 C CA . ASP A 1 190 ? 28.996 3.900 -17.066 1.00 86.06 190 ASP A CA 1
ATOM 1405 C C . ASP A 1 190 ? 28.216 4.477 -15.891 1.00 86.06 190 ASP A C 1
ATOM 1407 O O . ASP A 1 190 ? 28.242 5.687 -15.656 1.00 86.06 190 ASP A O 1
ATOM 1411 N N . ILE A 1 191 ? 27.517 3.612 -15.159 1.00 87.94 191 ILE A N 1
ATOM 1412 C CA . ILE A 1 191 ? 26.713 3.981 -13.994 1.00 87.94 191 ILE A CA 1
ATOM 1413 C C . ILE A 1 191 ? 27.554 3.859 -12.729 1.00 87.94 191 ILE A C 1
ATOM 1415 O O . ILE A 1 191 ? 28.237 2.864 -12.523 1.00 87.94 191 ILE A O 1
ATOM 1419 N N . TYR A 1 192 ? 27.417 4.828 -11.828 1.00 88.56 192 TYR A N 1
ATOM 1420 C CA . TYR A 1 192 ? 27.998 4.806 -10.491 1.00 88.56 192 TYR A CA 1
ATOM 1421 C C . TYR A 1 192 ? 26.931 5.117 -9.444 1.00 88.56 192 TYR A C 1
ATOM 1423 O O . TYR A 1 192 ? 26.240 6.138 -9.516 1.00 88.56 192 TYR A O 1
ATOM 1431 N N . VAL A 1 193 ? 26.813 4.259 -8.431 1.00 88.00 193 VAL A N 1
ATOM 1432 C CA . VAL A 1 193 ? 25.879 4.451 -7.314 1.00 88.00 193 VAL A CA 1
ATOM 1433 C C . VAL A 1 193 ? 26.615 5.159 -6.181 1.00 88.00 193 VAL A C 1
ATOM 1435 O O . VAL A 1 193 ? 27.570 4.626 -5.630 1.00 88.00 193 VAL A O 1
ATOM 1438 N N . ARG A 1 194 ? 26.173 6.375 -5.829 1.00 86.69 194 ARG A N 1
ATOM 1439 C CA . ARG A 1 194 ? 26.846 7.276 -4.867 1.00 86.69 194 ARG A CA 1
ATOM 1440 C C . ARG A 1 194 ? 28.294 7.644 -5.243 1.00 86.69 194 ARG A C 1
ATOM 1442 O O . ARG A 1 194 ? 29.098 7.970 -4.372 1.00 86.69 194 ARG A O 1
ATOM 1449 N N . GLY A 1 195 ? 28.595 7.674 -6.541 1.00 84.31 195 GLY A N 1
ATOM 1450 C CA . GLY A 1 195 ? 29.912 8.042 -7.066 1.00 84.31 195 GLY A CA 1
ATOM 1451 C C . GLY A 1 195 ? 30.940 6.912 -6.980 1.00 84.31 195 GLY A C 1
ATOM 1452 O O . GLY A 1 195 ? 30.596 5.747 -6.808 1.00 84.31 195 GLY A O 1
ATOM 1453 N N . ILE A 1 196 ? 32.216 7.261 -7.137 1.00 83.44 196 ILE A N 1
ATOM 1454 C CA . ILE A 1 196 ? 33.329 6.305 -7.175 1.00 83.44 196 ILE A CA 1
ATOM 1455 C C . ILE A 1 196 ? 33.929 6.199 -5.770 1.00 83.44 196 ILE A C 1
ATOM 1457 O O . ILE A 1 196 ? 34.603 7.117 -5.306 1.00 83.44 196 ILE A O 1
ATOM 1461 N N . ALA A 1 197 ? 33.678 5.081 -5.088 1.00 77.00 197 ALA A N 1
ATOM 1462 C CA . ALA A 1 197 ? 34.201 4.816 -3.743 1.00 77.00 197 ALA A CA 1
ATOM 1463 C C . ALA A 1 197 ? 35.489 3.966 -3.738 1.00 77.00 197 ALA A C 1
ATOM 1465 O O . ALA A 1 197 ? 36.075 3.735 -2.681 1.00 77.00 197 ALA A O 1
ATOM 1466 N N . THR A 1 198 ? 35.924 3.469 -4.900 1.00 77.88 198 THR A N 1
ATOM 1467 C CA . THR A 1 198 ? 36.998 2.471 -5.027 1.00 77.88 198 THR A CA 1
ATOM 1468 C C . THR A 1 198 ? 37.937 2.830 -6.176 1.00 77.88 198 THR A C 1
ATOM 1470 O O . THR A 1 198 ? 37.494 3.310 -7.212 1.00 77.88 198 THR A O 1
ATOM 1473 N N . THR A 1 199 ? 39.239 2.586 -6.010 1.00 78.25 199 THR A N 1
ATOM 1474 C CA . THR A 1 199 ? 40.276 3.019 -6.970 1.00 78.25 199 THR A CA 1
ATOM 1475 C C . THR A 1 199 ? 40.408 2.119 -8.204 1.00 78.25 199 THR A C 1
ATOM 1477 O O . THR A 1 199 ? 40.992 2.540 -9.195 1.00 78.25 199 THR A O 1
ATOM 1480 N N . ASN A 1 200 ? 39.891 0.886 -8.153 1.00 79.62 200 ASN A N 1
ATOM 1481 C CA . ASN A 1 200 ? 40.048 -0.092 -9.235 1.00 79.62 200 ASN A CA 1
ATOM 1482 C C . ASN A 1 200 ? 38.755 -0.266 -10.031 1.00 79.62 200 ASN A C 1
ATOM 1484 O O . ASN A 1 200 ? 38.653 0.203 -11.157 1.00 79.62 200 ASN A O 1
ATOM 1488 N N . ASN A 1 201 ? 37.778 -0.952 -9.436 1.00 78.75 201 ASN A N 1
ATOM 1489 C CA . ASN A 1 201 ? 36.495 -1.217 -10.060 1.00 78.75 201 ASN A CA 1
ATOM 1490 C C . ASN A 1 201 ? 35.380 -0.671 -9.166 1.00 78.75 201 ASN A C 1
ATOM 1492 O O . ASN A 1 201 ? 35.254 -1.089 -8.016 1.00 78.75 201 ASN A O 1
ATOM 1496 N N . ALA A 1 202 ? 34.630 0.290 -9.695 1.00 81.31 202 ALA A N 1
ATOM 1497 C CA . ALA A 1 202 ? 33.518 0.946 -9.017 1.00 81.31 202 ALA A CA 1
ATOM 1498 C C . ALA A 1 202 ? 32.195 0.785 -9.786 1.00 81.31 202 ALA A C 1
ATOM 1500 O O . ALA A 1 202 ? 31.217 1.455 -9.451 1.00 81.31 202 ALA A O 1
ATOM 1501 N N . THR A 1 203 ? 32.155 -0.078 -10.811 1.00 84.81 203 THR A N 1
ATOM 1502 C CA . THR A 1 203 ? 30.914 -0.366 -11.536 1.00 84.81 203 THR A CA 1
ATOM 1503 C C . THR A 1 203 ? 29.965 -1.171 -10.643 1.00 84.81 203 THR A C 1
ATOM 1505 O O . THR A 1 203 ? 30.408 -2.116 -9.981 1.00 84.81 203 THR A O 1
ATOM 1508 N N . PRO A 1 204 ? 28.668 -0.834 -10.602 1.00 87.06 204 PRO A N 1
ATOM 1509 C CA . PRO A 1 204 ? 27.685 -1.581 -9.836 1.00 87.06 204 PRO A CA 1
ATOM 1510 C C . PRO A 1 204 ? 27.458 -2.966 -10.444 1.00 87.06 204 PRO A C 1
ATOM 1512 O O . PRO A 1 204 ? 27.588 -3.162 -11.651 1.00 87.06 204 PRO A O 1
ATOM 1515 N N . LEU A 1 205 ? 27.054 -3.914 -9.599 1.00 88.06 205 LEU A N 1
ATOM 1516 C CA . LEU A 1 205 ? 26.547 -5.201 -10.057 1.00 88.06 205 LEU A CA 1
ATOM 1517 C C . LEU A 1 205 ? 25.157 -5.002 -10.667 1.00 88.06 205 LEU A C 1
ATOM 1519 O O . LEU A 1 205 ? 24.233 -4.565 -9.978 1.00 88.06 205 LEU A O 1
ATOM 1523 N N . ILE A 1 206 ? 25.015 -5.347 -11.941 1.00 88.50 206 ILE A N 1
ATOM 1524 C CA . ILE A 1 206 ? 23.745 -5.295 -12.662 1.00 88.50 206 ILE A CA 1
ATOM 1525 C C . ILE A 1 206 ? 23.173 -6.705 -12.730 1.00 88.50 206 ILE A C 1
ATOM 1527 O O . ILE A 1 206 ? 23.863 -7.649 -13.107 1.00 88.50 206 ILE A O 1
ATOM 1531 N N . GLN A 1 207 ? 21.894 -6.832 -12.389 1.00 88.56 207 GLN A N 1
ATOM 1532 C CA . GLN A 1 207 ? 21.150 -8.078 -12.509 1.00 88.56 207 GLN A CA 1
ATOM 1533 C C . GLN A 1 207 ? 19.880 -7.840 -13.316 1.00 88.56 207 GLN A C 1
ATOM 1535 O O . GLN A 1 207 ? 19.153 -6.879 -13.068 1.00 88.56 207 GLN A O 1
ATOM 1540 N N . VAL A 1 208 ? 19.615 -8.743 -14.251 1.00 89.62 208 VAL A N 1
ATOM 1541 C CA . VAL A 1 208 ? 18.385 -8.795 -15.043 1.00 89.62 208 VAL A CA 1
ATOM 1542 C C . VAL A 1 208 ? 17.755 -10.147 -14.749 1.00 89.62 208 VAL A C 1
ATOM 1544 O O . VAL A 1 208 ? 18.406 -11.177 -14.920 1.00 89.62 208 VAL A O 1
ATOM 1547 N N . ASP A 1 209 ? 16.535 -10.141 -14.218 1.00 88.56 209 ASP A N 1
ATOM 1548 C CA . ASP A 1 209 ? 15.809 -11.351 -13.805 1.00 88.56 209 ASP A CA 1
ATOM 1549 C C . ASP A 1 209 ? 16.608 -12.272 -12.857 1.00 88.56 209 ASP A C 1
ATOM 1551 O O . ASP A 1 209 ? 16.479 -13.495 -12.877 1.00 88.56 209 ASP A O 1
ATOM 1555 N N . GLY A 1 210 ? 17.471 -11.679 -12.021 1.00 86.06 210 GLY A N 1
ATOM 1556 C CA . GLY A 1 210 ? 18.318 -12.398 -11.060 1.00 86.06 210 GLY A CA 1
ATOM 1557 C C . GLY A 1 210 ? 19.600 -13.000 -11.645 1.00 86.06 210 GLY A C 1
ATOM 1558 O O . GLY A 1 210 ? 20.320 -13.703 -10.938 1.00 86.06 210 GLY A O 1
ATOM 1559 N N . VAL A 1 211 ? 19.912 -12.726 -12.914 1.00 87.75 211 VAL A N 1
ATOM 1560 C CA . VAL A 1 211 ? 21.160 -13.147 -13.559 1.00 87.75 211 VAL A CA 1
ATOM 1561 C C . VAL A 1 211 ? 22.026 -11.927 -13.852 1.00 87.75 211 VAL A C 1
ATOM 1563 O O . VAL A 1 211 ? 21.550 -10.919 -14.378 1.00 87.75 211 VAL A O 1
ATOM 1566 N N . GLU A 1 212 ? 23.315 -12.016 -13.524 1.00 89.19 212 GLU A N 1
ATOM 1567 C CA . GLU A 1 212 ? 24.289 -10.979 -13.860 1.00 89.19 212 GLU A CA 1
ATOM 1568 C C . GLU A 1 212 ? 24.493 -10.922 -15.377 1.00 89.19 212 GLU A C 1
ATOM 1570 O O . GLU A 1 212 ? 24.973 -11.873 -16.000 1.00 89.19 212 GLU A O 1
ATOM 1575 N N . ARG A 1 213 ? 24.098 -9.798 -15.973 1.00 87.75 213 ARG A N 1
ATOM 1576 C CA . ARG A 1 213 ? 24.299 -9.500 -17.391 1.00 87.75 213 ARG A CA 1
ATOM 1577 C C . ARG A 1 213 ? 24.279 -8.000 -17.622 1.00 87.75 213 ARG A C 1
ATOM 1579 O O . ARG A 1 213 ? 23.738 -7.242 -16.820 1.00 87.75 213 ARG A O 1
ATOM 1586 N N . ASP A 1 214 ? 24.830 -7.590 -18.756 1.00 84.44 214 ASP A N 1
ATOM 1587 C CA . ASP A 1 214 ? 24.670 -6.222 -19.226 1.00 84.44 214 ASP A CA 1
ATOM 1588 C C . ASP A 1 214 ? 23.210 -5.971 -19.653 1.00 84.44 214 ASP A C 1
ATOM 1590 O O . ASP A 1 214 ? 22.542 -6.844 -20.223 1.00 84.44 214 ASP A O 1
ATOM 1594 N N . PHE A 1 215 ? 22.726 -4.773 -19.343 1.00 84.69 215 PHE A N 1
ATOM 1595 C CA . PHE A 1 215 ? 21.373 -4.286 -19.600 1.00 84.69 215 PHE A CA 1
ATOM 1596 C C . PHE A 1 215 ? 21.342 -3.190 -20.675 1.00 84.69 215 PHE A C 1
ATOM 1598 O O . PHE A 1 215 ? 20.263 -2.759 -21.067 1.00 84.69 215 PHE A O 1
ATOM 1605 N N . SER A 1 216 ? 22.504 -2.746 -21.169 1.00 77.88 216 SER A N 1
ATOM 1606 C CA . SER A 1 216 ? 22.634 -1.666 -22.156 1.00 77.88 216 SER A CA 1
ATOM 1607 C C . SER A 1 216 ? 21.860 -1.906 -23.463 1.00 77.88 216 SER A C 1
ATOM 1609 O O . SER A 1 216 ? 21.403 -0.947 -24.078 1.00 77.88 216 SER A O 1
ATOM 1611 N N . GLN A 1 217 ? 21.683 -3.173 -23.858 1.00 76.00 217 GLN A N 1
ATOM 1612 C CA . GLN A 1 217 ? 21.024 -3.601 -25.103 1.00 76.00 217 GLN A CA 1
ATOM 1613 C C . GLN A 1 217 ? 19.581 -4.097 -24.911 1.00 76.00 217 GLN A C 1
ATOM 1615 O O . GLN A 1 217 ? 19.006 -4.673 -25.832 1.00 76.00 217 GLN A O 1
ATOM 1620 N N . ILE A 1 218 ? 19.011 -3.942 -23.716 1.00 83.69 218 ILE A N 1
ATOM 1621 C CA . ILE A 1 218 ? 17.625 -4.341 -23.452 1.00 83.69 218 ILE A CA 1
ATOM 1622 C C . ILE A 1 218 ? 16.690 -3.239 -23.953 1.00 83.69 218 ILE A C 1
ATOM 1624 O O . ILE A 1 218 ? 16.989 -2.051 -23.822 1.00 83.69 218 ILE A O 1
ATOM 1628 N N . ASP A 1 219 ? 15.559 -3.627 -24.538 1.00 85.06 219 ASP A N 1
ATOM 1629 C CA . ASP A 1 219 ? 14.535 -2.674 -24.950 1.00 85.06 219 ASP A CA 1
ATOM 1630 C C . ASP A 1 219 ? 13.804 -2.128 -23.703 1.00 85.06 219 ASP A C 1
ATOM 1632 O O . ASP A 1 219 ? 13.295 -2.919 -22.904 1.00 85.06 219 ASP A O 1
ATOM 1636 N N . PRO A 1 220 ? 13.705 -0.797 -23.510 1.00 83.31 220 PRO A N 1
ATOM 1637 C CA . PRO A 1 220 ? 12.921 -0.209 -22.425 1.00 83.31 220 PRO A CA 1
ATOM 1638 C C . PRO A 1 220 ? 11.457 -0.676 -22.368 1.00 83.31 220 PRO A C 1
ATOM 1640 O O . PRO A 1 220 ? 10.872 -0.665 -21.288 1.00 83.31 220 PRO A O 1
ATOM 1643 N N . ASN A 1 221 ? 10.865 -1.088 -23.496 1.00 85.19 221 ASN A N 1
ATOM 1644 C CA . ASN A 1 221 ? 9.494 -1.611 -23.554 1.00 85.19 221 ASN A CA 1
ATOM 1645 C C . ASN A 1 221 ? 9.347 -2.994 -22.899 1.00 85.19 221 ASN A C 1
ATOM 1647 O O . ASN A 1 221 ? 8.240 -3.371 -22.524 1.00 85.19 221 ASN A O 1
ATOM 1651 N N . GLU A 1 222 ? 10.438 -3.750 -22.758 1.00 87.00 222 GLU A N 1
ATOM 1652 C CA . GLU A 1 222 ? 10.447 -5.070 -22.113 1.00 87.00 222 GLU A CA 1
ATOM 1653 C C . GLU A 1 222 ? 10.700 -4.981 -20.598 1.00 87.00 222 GLU A C 1
ATOM 1655 O O . GLU A 1 222 ? 10.726 -5.998 -19.906 1.00 87.00 222 GLU A O 1
ATOM 1660 N N . ILE A 1 223 ? 10.878 -3.771 -20.057 1.00 86.44 223 ILE A N 1
ATOM 1661 C CA . ILE A 1 223 ? 11.214 -3.549 -18.650 1.00 86.44 223 ILE A CA 1
ATOM 1662 C C . ILE A 1 223 ? 9.972 -3.140 -17.867 1.00 86.44 223 ILE A C 1
ATOM 1664 O O . ILE A 1 223 ? 9.443 -2.044 -18.032 1.00 86.44 223 ILE A O 1
ATOM 1668 N N . GLU A 1 224 ? 9.562 -3.981 -16.922 1.00 87.12 224 GLU A N 1
ATOM 1669 C CA . GLU A 1 224 ? 8.466 -3.657 -16.005 1.00 87.12 224 GLU A CA 1
ATOM 1670 C C . GLU A 1 224 ? 8.905 -2.670 -14.911 1.00 87.12 224 GLU A C 1
ATOM 1672 O O . GLU A 1 224 ? 8.240 -1.666 -14.628 1.00 87.12 224 GLU A O 1
ATOM 1677 N N . SER A 1 225 ? 10.044 -2.942 -14.270 1.00 87.12 225 SER A N 1
ATOM 1678 C CA . SER A 1 225 ? 10.578 -2.082 -13.221 1.00 87.12 225 SER A CA 1
ATOM 1679 C C . SER A 1 225 ? 12.092 -2.196 -13.092 1.00 87.12 225 SER A C 1
ATOM 1681 O O . SER A 1 225 ? 12.680 -3.255 -13.287 1.00 87.12 225 SER A O 1
ATOM 1683 N N . VAL A 1 226 ? 12.726 -1.086 -12.716 1.00 87.19 226 VAL A N 1
ATOM 1684 C CA . VAL A 1 226 ? 14.146 -1.041 -12.361 1.00 87.19 226 VAL A CA 1
ATOM 1685 C C . VAL A 1 226 ? 14.251 -0.714 -10.888 1.00 87.19 226 VAL A C 1
ATOM 1687 O O . VAL A 1 226 ? 13.650 0.253 -10.414 1.00 87.19 226 VAL A O 1
ATOM 1690 N N . THR A 1 227 ? 15.036 -1.504 -10.163 1.00 87.44 227 THR A N 1
ATOM 1691 C CA . THR A 1 227 ? 15.296 -1.291 -8.740 1.00 87.44 227 THR A CA 1
ATOM 1692 C C . THR A 1 227 ? 16.790 -1.162 -8.500 1.00 87.44 227 THR A C 1
ATOM 1694 O O . THR A 1 227 ? 17.584 -1.990 -8.927 1.00 87.44 227 THR A O 1
ATOM 1697 N N . ILE A 1 228 ? 17.166 -0.102 -7.794 1.00 86.69 228 ILE A N 1
ATOM 1698 C CA . ILE A 1 228 ? 18.541 0.246 -7.463 1.00 86.69 228 ILE A CA 1
ATOM 1699 C C . ILE A 1 228 ? 18.699 0.185 -5.949 1.00 86.69 228 ILE A C 1
ATOM 1701 O O . ILE A 1 228 ? 18.039 0.918 -5.202 1.00 86.69 228 ILE A O 1
ATOM 1705 N N . LEU A 1 229 ? 19.608 -0.681 -5.514 1.00 87.88 229 LEU A N 1
ATOM 1706 C CA . LEU A 1 229 ? 19.968 -0.894 -4.118 1.00 87.88 229 LEU A CA 1
ATOM 1707 C C . LEU A 1 229 ? 21.212 -0.047 -3.815 1.00 87.88 229 LEU A C 1
ATOM 1709 O O . LEU A 1 229 ? 22.279 -0.301 -4.368 1.00 87.88 229 LEU A O 1
ATOM 1713 N N . LYS A 1 230 ? 21.081 1.000 -2.985 1.00 85.94 230 LYS A N 1
ATOM 1714 C CA . LYS A 1 230 ? 22.182 1.954 -2.717 1.00 85.94 230 LYS A CA 1
ATOM 1715 C C . LYS A 1 230 ? 22.967 1.660 -1.439 1.00 85.94 230 LYS A C 1
ATOM 1717 O O . LYS A 1 230 ? 24.018 2.260 -1.236 1.00 85.94 230 LYS A O 1
ATOM 1722 N N . ASP A 1 231 ? 22.439 0.803 -0.568 1.00 83.31 231 ASP A N 1
ATOM 1723 C CA . ASP A 1 231 ? 23.022 0.460 0.731 1.00 83.31 231 ASP A CA 1
ATOM 1724 C C . ASP A 1 231 ? 23.200 -1.051 0.884 1.00 83.31 231 ASP A C 1
ATOM 1726 O O . ASP A 1 231 ? 22.403 -1.836 0.374 1.00 83.31 231 ASP A O 1
ATOM 1730 N N . ALA A 1 232 ? 24.195 -1.450 1.681 1.00 69.19 232 ALA A N 1
ATOM 1731 C CA . ALA A 1 232 ? 24.497 -2.854 1.963 1.00 69.19 232 ALA A CA 1
ATOM 1732 C C . ALA A 1 232 ? 23.326 -3.611 2.618 1.0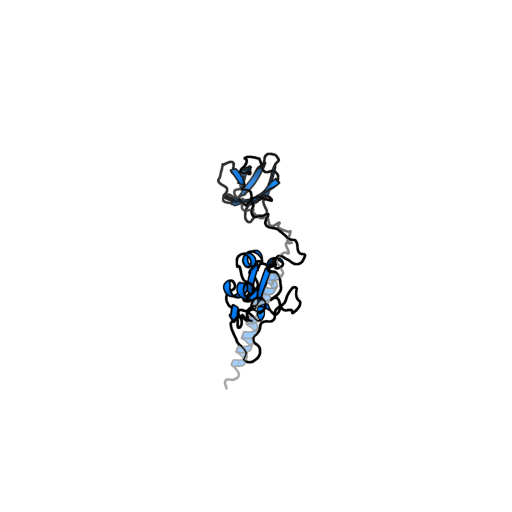0 69.19 232 ALA A C 1
ATOM 1734 O O . ALA A 1 232 ? 23.153 -4.800 2.372 1.00 69.19 232 ALA A O 1
ATOM 1735 N N . SER A 1 233 ? 22.492 -2.931 3.413 1.00 69.12 233 SER A N 1
ATOM 1736 C CA . SER A 1 233 ? 21.295 -3.531 4.019 1.00 69.12 233 SER A CA 1
ATOM 1737 C C . SER A 1 233 ? 20.211 -3.881 3.000 1.00 69.12 233 SER A C 1
ATOM 1739 O O . SER A 1 233 ? 19.375 -4.730 3.283 1.00 69.12 233 SER A O 1
ATOM 1741 N N . ALA A 1 234 ? 20.221 -3.238 1.830 1.00 67.12 234 ALA A N 1
ATOM 1742 C CA . ALA A 1 234 ? 19.276 -3.505 0.754 1.00 67.12 234 ALA A CA 1
ATOM 1743 C C . ALA A 1 234 ? 19.741 -4.653 -0.158 1.00 67.12 234 ALA A C 1
ATOM 1745 O O . ALA A 1 234 ? 18.904 -5.298 -0.775 1.00 67.12 234 ALA A O 1
ATOM 1746 N N . THR A 1 235 ? 21.051 -4.914 -0.232 1.00 66.00 235 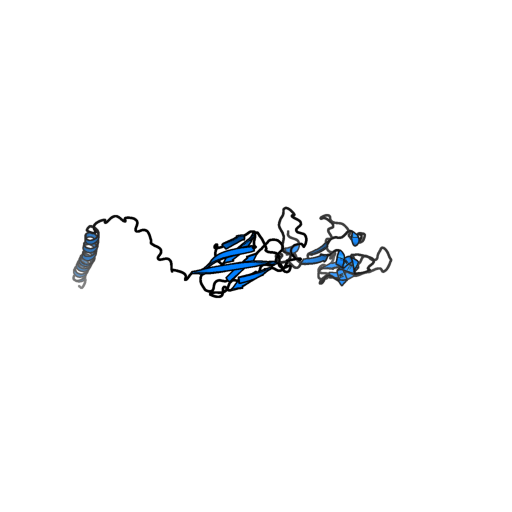THR A N 1
ATOM 1747 C CA . THR A 1 235 ? 21.642 -6.013 -1.021 1.00 66.00 235 THR A CA 1
ATOM 1748 C C . THR A 1 235 ? 21.751 -7.329 -0.239 1.00 66.00 235 THR A C 1
ATOM 1750 O O . THR A 1 235 ? 21.914 -8.378 -0.844 1.00 66.00 235 THR A O 1
ATOM 1753 N N . ALA A 1 236 ? 21.685 -7.296 1.096 1.00 56.88 236 ALA A N 1
ATOM 1754 C CA . ALA A 1 236 ? 21.917 -8.456 1.966 1.00 56.88 236 ALA A CA 1
ATOM 1755 C C . ALA A 1 236 ? 20.687 -9.367 2.187 1.00 56.88 236 ALA A C 1
ATOM 1757 O O . ALA A 1 236 ? 20.605 -10.019 3.230 1.00 56.88 236 ALA A O 1
ATOM 1758 N N . VAL A 1 237 ? 19.730 -9.378 1.255 1.00 52.00 237 VAL A N 1
ATOM 1759 C CA . VAL A 1 237 ? 18.479 -10.155 1.350 1.00 52.00 237 VAL A CA 1
ATOM 1760 C C . VAL A 1 237 ? 18.514 -11.368 0.436 1.00 52.00 237 VAL A C 1
ATOM 1762 O O . VAL A 1 237 ? 19.014 -11.217 -0.699 1.00 52.00 237 VAL A O 1
#

Radius of gyration: 38.65 Å; Cα contacts (8 Å, |Δi|>4): 325; chains: 1; bounding box: 74×35×120 Å

Mean predicted aligned error: 20.83 Å